Protein AF-A0A1F9PTS3-F1 (afdb_monomer)

Sequence (213 aa):
MKARLPENGQPAERLSNRLEIGLDFLGRNIVCRKDSAQEYGWLAVYVDLMPAKLILGCGAHGLEVPEPQAPQVRKLGIFRHYNLAGLLIAFWCHLTKHRPEWGQLFFKAINRFLKNRELDSVRSEIAGYMSDLGPRVKKLSSDQVHKLVSGWTFEDVFRFRILACQIASFKEPSPPLERAMSLLFSLTHFQERPLEEDAIARAKKLIVELVEL

Secondary structure (DSSP, 8-state):
-PPPPPPS-S------SB-SEE----GGGEEEE--TTSSSSSEEEE---S--EEB-TTSPBP-SSSPP-SHHHHHHHHHHHHBHHHHHHHHHHHHHHH-GGGHHHHHHHHHHHHHHTT-HHHHHHHHHHHTTTGGGGGG--HHHHHHHHHT--GGGHHHHHHHHHHHHTTS---HHHHHHHHHHHHHTS--SSPPPHHHHHHHHHHHHHHHH-

Structure (mmCIF, N/CA/C/O backbone):
data_AF-A0A1F9PTS3-F1
#
_entry.id   AF-A0A1F9PTS3-F1
#
loop_
_atom_site.group_PDB
_atom_site.id
_atom_site.type_symbol
_atom_site.label_atom_id
_atom_site.label_alt_id
_atom_site.label_comp_id
_atom_site.label_asym_id
_atom_site.label_entity_id
_atom_site.label_seq_id
_atom_site.pdbx_PDB_ins_code
_atom_site.Cartn_x
_atom_site.Cartn_y
_atom_site.Cartn_z
_atom_site.occupancy
_atom_site.B_iso_or_equiv
_atom_site.auth_seq_id
_atom_site.auth_comp_id
_atom_site.auth_asym_id
_atom_site.auth_atom_id
_atom_site.pdbx_PDB_model_num
ATOM 1 N N . MET A 1 1 ? 18.810 0.004 -42.940 1.00 35.75 1 MET A N 1
ATOM 2 C CA . MET A 1 1 ? 17.399 -0.418 -43.065 1.00 35.75 1 MET A CA 1
ATOM 3 C C . MET A 1 1 ? 16.592 0.432 -42.088 1.00 35.75 1 MET A C 1
ATOM 5 O O . MET A 1 1 ? 16.807 0.316 -40.892 1.00 35.75 1 MET A O 1
ATOM 9 N N . LYS A 1 2 ? 15.821 1.411 -42.585 1.00 25.88 2 LYS A N 1
ATOM 10 C CA . LYS A 1 2 ? 15.072 2.373 -41.753 1.00 25.88 2 LYS A CA 1
ATOM 11 C C . LYS A 1 2 ? 13.804 1.691 -41.228 1.00 25.88 2 LYS A C 1
ATOM 13 O O . LYS A 1 2 ? 13.018 1.206 -42.039 1.00 25.88 2 LYS A O 1
ATOM 18 N N . ALA A 1 3 ? 13.626 1.637 -39.909 1.00 27.12 3 ALA A N 1
ATOM 19 C CA . ALA A 1 3 ? 12.401 1.138 -39.294 1.00 27.12 3 ALA A CA 1
ATOM 20 C C . ALA A 1 3 ? 11.236 2.073 -39.660 1.00 27.12 3 ALA A C 1
ATOM 22 O O . ALA A 1 3 ? 11.309 3.280 -39.428 1.00 27.12 3 ALA A O 1
ATOM 23 N N . ARG A 1 4 ? 10.199 1.521 -40.299 1.00 28.22 4 ARG A N 1
ATOM 24 C CA . ARG A 1 4 ? 8.943 2.228 -40.568 1.00 28.22 4 ARG A CA 1
ATOM 25 C C . ARG A 1 4 ? 8.147 2.304 -39.265 1.00 28.22 4 ARG A C 1
ATOM 27 O O . ARG A 1 4 ? 8.008 1.292 -38.585 1.00 28.22 4 ARG A O 1
ATOM 34 N N . LEU A 1 5 ? 7.631 3.488 -38.942 1.00 30.05 5 LEU A N 1
ATOM 35 C CA . LEU A 1 5 ? 6.580 3.641 -37.937 1.00 30.05 5 LEU A CA 1
ATOM 36 C C . LEU A 1 5 ? 5.284 3.014 -38.483 1.00 30.05 5 LEU A C 1
ATOM 38 O O . LEU A 1 5 ? 5.022 3.167 -39.680 1.00 30.05 5 LEU A O 1
ATOM 42 N N . PRO A 1 6 ? 4.494 2.306 -37.659 1.00 33.88 6 PRO A N 1
ATOM 43 C CA . PRO A 1 6 ? 3.233 1.729 -38.104 1.00 33.88 6 PRO A CA 1
ATOM 44 C C . PRO A 1 6 ? 2.210 2.829 -38.413 1.00 33.88 6 PRO A C 1
ATOM 46 O O . PRO A 1 6 ? 1.976 3.738 -37.615 1.00 33.88 6 PRO A O 1
ATOM 49 N N . GLU A 1 7 ? 1.624 2.730 -39.606 1.00 38.50 7 GLU A N 1
ATOM 50 C CA . GLU A 1 7 ? 0.511 3.547 -40.078 1.00 38.50 7 GLU A CA 1
ATOM 51 C C . GLU A 1 7 ? -0.783 3.163 -39.339 1.00 38.50 7 GLU A C 1
ATOM 53 O O . GLU A 1 7 ? -1.073 1.988 -39.135 1.00 38.50 7 GLU A O 1
ATOM 58 N N . ASN A 1 8 ? -1.524 4.194 -38.927 1.00 43.09 8 ASN A N 1
ATOM 59 C CA . ASN A 1 8 ? -2.922 4.250 -38.490 1.00 43.09 8 ASN A CA 1
ATOM 60 C C . ASN A 1 8 ? -3.717 2.934 -38.326 1.00 43.09 8 ASN A C 1
ATOM 62 O O . ASN A 1 8 ? -4.015 2.244 -39.298 1.00 43.09 8 ASN A O 1
ATOM 66 N N . GLY A 1 9 ? -4.297 2.754 -37.129 1.00 42.34 9 GLY A N 1
ATOM 67 C CA . GLY A 1 9 ? -5.682 2.266 -37.041 1.00 42.34 9 GLY A CA 1
ATOM 68 C C . GLY A 1 9 ? -5.966 0.981 -36.265 1.00 42.34 9 GLY A C 1
ATOM 69 O O . GLY A 1 9 ? -7.037 0.413 -36.458 1.00 42.34 9 GLY A O 1
ATOM 70 N N . GLN A 1 10 ? -5.093 0.532 -35.364 1.00 30.34 10 GLN A N 1
ATOM 71 C CA . GLN A 1 10 ? -5.472 -0.464 -34.354 1.00 30.34 10 GLN A CA 1
ATOM 72 C C . GLN A 1 10 ? -5.306 0.143 -32.958 1.00 30.34 10 GLN A C 1
ATOM 74 O O . GLN A 1 10 ? -4.321 0.854 -32.741 1.00 30.34 10 GLN A O 1
ATOM 79 N N . PRO A 1 11 ? -6.254 -0.068 -32.019 1.00 37.62 11 PRO A N 1
ATOM 80 C CA . PRO A 1 11 ? -6.058 0.371 -30.648 1.00 37.62 11 PRO A CA 1
ATOM 81 C C . PRO A 1 11 ? -4.777 -0.291 -30.166 1.00 37.62 11 PRO A C 1
ATOM 83 O O . PRO A 1 11 ? -4.651 -1.514 -30.276 1.00 37.62 11 PRO A O 1
ATOM 86 N N . ALA A 1 12 ? -3.838 0.534 -29.700 1.00 41.34 12 ALA A N 1
ATOM 87 C CA . ALA A 1 12 ? -2.624 0.083 -29.049 1.00 41.34 12 ALA A CA 1
ATOM 88 C C . ALA A 1 12 ? -2.977 -1.104 -28.151 1.00 41.34 12 ALA A C 1
ATOM 90 O O . ALA A 1 12 ? -3.937 -1.030 -27.375 1.00 41.34 12 ALA A O 1
ATOM 91 N N . GLU A 1 13 ? -2.255 -2.207 -28.360 1.00 41.91 13 GLU A N 1
ATOM 92 C CA . GLU A 1 13 ? -2.302 -3.419 -27.552 1.00 41.91 13 GLU A CA 1
ATOM 93 C C . GLU A 1 13 ? -2.651 -3.066 -26.113 1.00 41.91 13 GLU A C 1
ATOM 95 O O . GLU A 1 13 ? -2.047 -2.138 -25.571 1.00 41.91 13 GLU A O 1
ATOM 100 N N . ARG A 1 14 ? -3.636 -3.771 -25.527 1.00 43.03 14 ARG A N 1
ATOM 101 C CA . ARG A 1 14 ? -4.008 -3.677 -24.106 1.00 43.03 14 ARG A CA 1
ATOM 102 C C . ARG A 1 14 ? -2.767 -3.298 -23.313 1.00 43.03 14 ARG A C 1
ATOM 104 O O . ARG A 1 14 ? -1.910 -4.165 -23.142 1.00 43.03 14 ARG A O 1
ATOM 111 N N . LEU A 1 15 ? -2.661 -2.029 -22.899 1.00 47.78 15 LEU A N 1
ATOM 112 C CA . LEU A 1 15 ? -1.518 -1.565 -22.126 1.00 47.78 15 LEU A CA 1
ATOM 113 C C . LEU A 1 15 ? -1.413 -2.538 -20.969 1.00 47.78 15 LEU A C 1
ATOM 115 O O . LEU A 1 15 ? -2.328 -2.641 -20.146 1.00 47.78 15 LEU A O 1
ATOM 119 N N . SER A 1 16 ? -0.366 -3.358 -21.002 1.00 61.56 16 SER A N 1
ATOM 120 C CA . SER A 1 16 ? -0.175 -4.346 -19.966 1.00 61.56 16 SER A CA 1
ATOM 121 C C . SER A 1 16 ? -0.123 -3.546 -18.668 1.00 61.56 16 SER A C 1
ATOM 123 O O . SER A 1 16 ? 0.522 -2.499 -18.617 1.00 61.56 16 SER A O 1
ATOM 125 N N . ASN A 1 17 ? -0.780 -4.011 -17.604 1.00 76.62 17 ASN A N 1
ATOM 126 C CA . ASN A 1 17 ? -0.677 -3.345 -16.301 1.00 76.62 17 ASN A CA 1
ATOM 127 C C . ASN A 1 17 ? 0.785 -3.318 -15.791 1.00 76.62 17 ASN A C 1
ATOM 129 O O . ASN A 1 17 ? 1.038 -2.790 -14.711 1.00 76.62 17 ASN A O 1
ATOM 133 N N . ARG A 1 18 ? 1.740 -3.900 -16.536 1.00 82.94 18 ARG A N 1
ATOM 134 C CA . ARG A 1 18 ? 3.168 -3.903 -16.262 1.00 82.94 18 ARG A CA 1
ATOM 135 C C . ARG A 1 18 ? 3.923 -2.833 -17.050 1.00 82.94 18 ARG A C 1
ATOM 137 O O . ARG A 1 18 ? 3.709 -2.652 -18.246 1.00 82.94 18 ARG A O 1
ATOM 144 N N . LEU A 1 19 ? 4.856 -2.194 -16.363 1.00 80.56 19 LEU A N 1
ATOM 145 C CA . LEU A 1 19 ? 5.862 -1.300 -16.904 1.00 80.56 19 LEU A CA 1
ATOM 146 C C . LEU A 1 19 ? 7.076 -2.095 -17.390 1.00 80.56 19 LEU A C 1
ATOM 148 O O . LEU A 1 19 ? 7.452 -3.103 -16.791 1.00 80.56 19 LEU A O 1
ATOM 152 N N . GLU A 1 20 ? 7.725 -1.588 -18.433 1.00 79.81 20 GLU A N 1
ATOM 153 C CA . GLU A 1 20 ? 8.995 -2.121 -18.946 1.00 79.81 20 GLU A CA 1
ATOM 154 C C . GLU A 1 20 ? 10.178 -1.800 -18.017 1.00 79.81 20 GLU A C 1
ATOM 156 O O . GLU A 1 20 ? 11.168 -2.528 -17.973 1.00 79.81 20 GLU A O 1
ATOM 161 N N . ILE A 1 21 ? 10.053 -0.719 -17.243 1.00 82.25 21 ILE A N 1
ATOM 162 C CA . ILE A 1 21 ? 11.011 -0.280 -16.229 1.00 82.25 21 ILE A CA 1
ATOM 163 C C . ILE A 1 21 ? 10.254 -0.136 -14.913 1.00 82.25 21 ILE A C 1
ATOM 165 O O . ILE A 1 21 ? 9.209 0.515 -14.849 1.00 82.25 21 ILE A O 1
ATOM 169 N N . GLY A 1 22 ? 10.777 -0.753 -13.861 1.00 83.50 22 GLY A N 1
ATOM 170 C CA . GLY A 1 22 ? 10.214 -0.653 -12.530 1.00 83.50 22 GLY A CA 1
ATOM 171 C C . GLY A 1 22 ? 10.528 0.695 -11.880 1.00 83.50 22 GLY A C 1
ATOM 172 O O . GLY A 1 22 ? 11.603 1.257 -12.073 1.00 83.50 22 GLY A O 1
ATOM 173 N N . LEU A 1 23 ? 9.598 1.194 -11.069 1.00 83.62 23 LEU A N 1
ATOM 174 C CA . LEU A 1 23 ? 9.720 2.475 -10.368 1.00 83.62 23 LEU A CA 1
ATOM 175 C C . LEU A 1 23 ? 9.675 2.267 -8.849 1.00 83.62 23 LEU A C 1
ATOM 177 O O . LEU A 1 23 ? 8.848 1.508 -8.344 1.00 83.62 23 LEU A O 1
ATOM 181 N N . ASP A 1 24 ? 10.530 2.941 -8.075 1.00 81.19 24 ASP A N 1
ATOM 182 C CA . ASP A 1 24 ? 10.344 3.083 -6.621 1.00 81.19 24 ASP A CA 1
ATOM 183 C C . ASP A 1 24 ? 9.557 4.353 -6.280 1.00 81.19 24 ASP A C 1
ATOM 185 O O . ASP A 1 24 ? 10.143 5.403 -5.994 1.00 81.19 24 ASP A O 1
ATOM 189 N N . PHE A 1 25 ? 8.228 4.319 -6.368 1.00 76.88 25 PHE A N 1
ATOM 190 C CA . PHE A 1 25 ? 7.426 5.534 -6.206 1.00 76.88 25 PHE A CA 1
ATOM 191 C C . PHE A 1 25 ? 7.199 5.901 -4.729 1.00 76.88 25 PHE A C 1
ATOM 193 O O . PHE A 1 25 ? 6.133 5.691 -4.147 1.00 76.88 25 PHE A O 1
ATOM 200 N N . LEU A 1 26 ? 8.254 6.440 -4.114 1.00 74.88 26 LEU A N 1
ATOM 201 C CA . LEU A 1 26 ? 8.317 6.867 -2.718 1.00 74.88 26 LEU A CA 1
ATOM 202 C C . LEU A 1 26 ? 8.540 8.373 -2.616 1.00 74.88 26 LEU A C 1
ATOM 204 O O . LEU A 1 26 ? 9.237 8.956 -3.438 1.00 74.88 26 LEU A O 1
ATOM 208 N N . GLY A 1 27 ? 8.031 8.997 -1.549 1.00 69.31 27 GLY A N 1
ATOM 209 C CA . GLY A 1 27 ? 8.167 10.446 -1.346 1.00 69.31 27 GLY A CA 1
ATOM 210 C C . GLY A 1 27 ? 9.618 10.949 -1.346 1.00 69.31 27 GLY A C 1
ATOM 211 O O . GLY A 1 27 ? 9.877 12.041 -1.835 1.00 69.31 27 GLY A O 1
ATOM 212 N N . ARG A 1 28 ? 10.577 10.129 -0.886 1.00 75.62 28 ARG A N 1
ATOM 213 C CA . ARG A 1 28 ? 12.021 10.450 -0.921 1.00 75.62 28 ARG A CA 1
ATOM 214 C C . ARG A 1 28 ? 12.593 10.620 -2.336 1.00 75.62 28 ARG A C 1
ATOM 216 O O . ARG A 1 28 ? 13.630 11.247 -2.487 1.00 75.62 28 ARG A O 1
ATOM 223 N N . ASN A 1 29 ? 11.918 10.064 -3.339 1.00 77.38 29 ASN A N 1
ATOM 224 C CA . ASN A 1 29 ? 12.305 10.111 -4.746 1.00 77.38 29 ASN A CA 1
ATOM 225 C C . ASN A 1 29 ? 11.584 11.248 -5.494 1.00 77.38 29 ASN A C 1
ATOM 227 O O . ASN A 1 29 ? 11.556 11.258 -6.718 1.00 77.38 29 ASN A O 1
ATOM 231 N N . ILE A 1 30 ? 10.948 12.192 -4.788 1.00 81.38 30 ILE A N 1
ATOM 232 C CA . ILE A 1 30 ? 10.250 13.333 -5.390 1.00 81.38 30 ILE A CA 1
ATOM 233 C C . ILE A 1 30 ? 10.926 14.628 -4.936 1.00 81.38 30 ILE A C 1
ATOM 235 O O . ILE A 1 30 ? 10.952 14.950 -3.751 1.00 81.38 30 ILE A O 1
ATOM 239 N N . VAL A 1 31 ? 11.436 15.396 -5.896 1.00 82.38 31 VAL A N 1
ATOM 240 C CA . VAL A 1 31 ? 12.025 16.720 -5.687 1.00 82.38 31 VAL A CA 1
ATOM 241 C C . VAL A 1 31 ? 11.041 17.777 -6.165 1.00 82.38 31 VAL A C 1
ATOM 243 O O . VAL A 1 31 ? 10.704 17.844 -7.346 1.00 82.38 31 VAL A O 1
ATOM 246 N N . CYS A 1 32 ? 10.588 18.633 -5.254 1.00 84.81 32 CYS A N 1
ATOM 247 C CA . CYS A 1 32 ? 9.731 19.760 -5.601 1.00 84.81 32 CYS A CA 1
ATOM 248 C C . CYS A 1 32 ? 10.586 20.983 -5.943 1.00 84.81 32 CYS A C 1
ATOM 250 O O . CYS A 1 32 ? 11.403 21.418 -5.132 1.00 84.81 32 CYS A O 1
ATOM 252 N N . ARG A 1 33 ? 10.371 21.572 -7.120 1.00 85.75 33 ARG A N 1
ATOM 253 C CA . ARG A 1 33 ? 10.978 22.848 -7.518 1.00 85.75 33 ARG A CA 1
ATOM 254 C C . ARG A 1 33 ? 9.903 23.836 -7.939 1.00 85.75 33 ARG A C 1
ATOM 256 O O . ARG A 1 33 ? 8.885 23.445 -8.505 1.00 85.75 33 ARG A O 1
ATOM 263 N N . LYS A 1 34 ? 10.123 25.120 -7.666 1.00 82.81 34 LYS A N 1
ATOM 264 C CA . LYS A 1 34 ? 9.238 26.178 -8.153 1.00 82.81 34 LYS A CA 1
ATOM 265 C C . LYS A 1 34 ? 9.388 26.263 -9.669 1.00 82.81 34 LYS A C 1
ATOM 267 O O . LYS A 1 34 ? 10.512 26.369 -10.157 1.00 82.81 34 LYS A O 1
ATOM 272 N N . ASP A 1 35 ? 8.282 26.179 -10.397 1.00 79.62 35 ASP A N 1
ATOM 273 C CA . ASP A 1 35 ? 8.322 26.339 -11.845 1.00 79.62 35 ASP A CA 1
ATOM 274 C C . ASP A 1 35 ? 8.461 27.828 -12.180 1.00 79.62 35 ASP A C 1
ATOM 276 O O . ASP A 1 35 ? 7.554 28.629 -11.943 1.00 79.62 35 ASP A O 1
ATOM 280 N N . SER A 1 36 ? 9.628 28.218 -12.687 1.00 68.50 36 SER A N 1
ATOM 281 C CA . SER A 1 36 ? 9.889 29.590 -13.121 1.00 68.50 36 SER A CA 1
ATOM 282 C C . SER A 1 36 ? 9.184 29.942 -14.437 1.00 68.50 36 SER A C 1
ATOM 284 O O . SER A 1 36 ? 9.155 31.120 -14.783 1.00 68.50 36 SER A O 1
ATOM 286 N N . ALA A 1 37 ? 8.593 28.963 -15.141 1.00 68.06 37 ALA A N 1
ATOM 287 C CA . ALA A 1 37 ? 7.870 29.148 -16.403 1.00 68.06 37 ALA A CA 1
ATOM 288 C C . ALA A 1 37 ? 6.342 29.372 -16.253 1.00 68.06 37 ALA A C 1
ATOM 290 O O . ALA A 1 37 ? 5.644 29.490 -17.253 1.00 68.06 37 ALA A O 1
ATOM 291 N N . GLN A 1 38 ? 5.839 29.536 -15.022 1.00 54.09 38 GLN A N 1
ATOM 292 C CA . GLN A 1 38 ? 4.521 30.110 -14.672 1.00 54.09 38 GLN A CA 1
ATOM 293 C C . GLN A 1 38 ? 3.213 29.333 -14.962 1.00 54.09 38 GLN A C 1
ATOM 295 O O . GLN A 1 38 ? 2.157 29.894 -14.680 1.00 54.09 38 GLN A O 1
ATOM 300 N N . GLU A 1 39 ? 3.188 28.063 -15.380 1.00 60.69 39 GLU A N 1
ATOM 301 C CA . GLU A 1 39 ? 1.886 27.354 -15.494 1.00 60.69 39 GLU A CA 1
ATOM 302 C C . GLU A 1 39 ? 1.441 26.629 -14.213 1.00 60.69 39 GLU A C 1
ATOM 304 O O . GLU A 1 39 ? 0.258 26.634 -13.870 1.00 60.69 39 GLU A O 1
ATOM 309 N N . TYR A 1 40 ? 2.370 26.037 -13.460 1.00 57.22 40 TYR A N 1
ATOM 310 C CA . T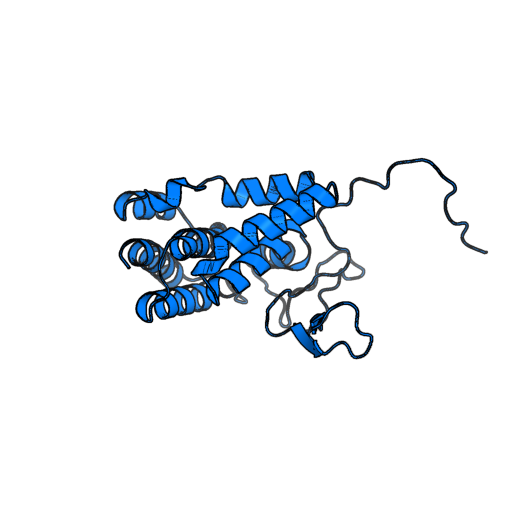YR A 1 40 ? 2.047 25.238 -12.276 1.00 57.22 40 TYR A CA 1
ATOM 311 C C . TYR A 1 40 ? 2.967 25.665 -11.134 1.00 57.22 40 TYR A C 1
ATOM 313 O O . TYR A 1 40 ? 4.152 25.362 -11.151 1.00 57.22 40 TYR A O 1
ATOM 321 N N . GLY A 1 41 ? 2.448 26.393 -10.136 1.00 71.81 41 GLY A N 1
ATOM 322 C CA . GLY A 1 41 ? 3.260 27.068 -9.105 1.00 71.81 41 GLY A CA 1
ATOM 323 C C . GLY A 1 41 ? 4.366 26.222 -8.442 1.00 71.81 41 GLY A C 1
ATOM 324 O O . GLY A 1 41 ? 5.377 26.782 -8.017 1.00 71.81 41 GLY A O 1
ATOM 325 N N . TRP A 1 42 ? 4.218 24.893 -8.401 1.00 80.19 42 TRP A N 1
ATOM 326 C CA . TRP A 1 42 ? 5.256 23.938 -8.008 1.00 80.19 42 TRP A CA 1
ATOM 327 C C . TRP A 1 42 ? 5.272 22.716 -8.935 1.00 80.19 42 TRP A C 1
ATOM 329 O O . TRP A 1 42 ? 4.227 22.125 -9.201 1.00 80.19 42 TRP A O 1
ATOM 339 N N . LEU A 1 43 ? 6.468 22.298 -9.357 1.00 81.81 43 LEU A N 1
ATOM 340 C CA . LEU A 1 43 ? 6.716 21.073 -10.114 1.00 81.81 43 LEU A CA 1
ATOM 341 C C . LEU A 1 43 ? 7.300 19.995 -9.196 1.00 81.81 43 LEU A C 1
ATOM 343 O O . LEU A 1 43 ? 8.348 20.204 -8.584 1.00 81.81 43 LEU A O 1
ATOM 347 N N . ALA A 1 44 ? 6.663 18.827 -9.155 1.00 81.56 44 ALA A N 1
ATOM 348 C CA . ALA A 1 44 ? 7.194 17.630 -8.509 1.00 81.56 44 ALA A CA 1
ATOM 349 C C . ALA A 1 44 ? 7.926 16.762 -9.546 1.00 81.56 44 ALA A C 1
ATOM 351 O O . ALA A 1 44 ? 7.304 16.219 -10.457 1.00 81.56 44 ALA A O 1
ATOM 352 N N . VAL A 1 45 ? 9.247 16.643 -9.419 1.00 82.62 45 VAL A N 1
ATOM 353 C CA . VAL A 1 45 ? 10.103 15.839 -10.301 1.00 82.62 45 VAL A CA 1
ATOM 354 C C . VAL A 1 45 ? 10.432 14.525 -9.610 1.00 82.62 45 VAL A C 1
ATOM 356 O O . VAL A 1 45 ? 10.988 14.527 -8.515 1.00 82.62 45 VAL A O 1
ATOM 359 N N . TYR A 1 46 ? 10.109 13.405 -10.248 1.00 81.75 46 TYR A N 1
ATOM 360 C CA . TYR A 1 46 ? 10.504 12.089 -9.762 1.00 81.75 46 TYR A CA 1
ATOM 361 C C . TYR A 1 46 ? 11.943 11.764 -10.186 1.00 81.75 46 TYR A C 1
ATOM 363 O O . TYR A 1 46 ? 12.276 11.849 -11.368 1.00 81.75 46 TYR A O 1
ATOM 371 N N . VAL A 1 47 ? 12.779 11.388 -9.222 1.00 77.81 47 VAL A N 1
ATOM 372 C CA . VAL A 1 47 ? 14.163 10.940 -9.400 1.00 77.81 47 VAL A CA 1
ATOM 373 C C . VAL A 1 47 ? 14.328 9.662 -8.583 1.00 77.81 47 VAL A C 1
ATOM 375 O O . VAL A 1 47 ? 14.320 9.718 -7.355 1.00 77.81 47 VAL A O 1
ATOM 378 N N . ASP A 1 48 ? 14.447 8.507 -9.240 1.00 71.19 48 ASP A N 1
ATOM 379 C CA . ASP A 1 48 ? 14.686 7.243 -8.534 1.00 71.19 48 ASP A CA 1
ATOM 380 C C . ASP A 1 48 ? 16.145 7.196 -8.051 1.00 71.19 48 ASP A C 1
ATOM 382 O O . ASP A 1 48 ? 17.074 7.205 -8.859 1.00 71.19 48 ASP A O 1
ATOM 386 N N . LEU A 1 49 ? 16.352 7.222 -6.731 1.00 59.91 49 LEU A N 1
ATOM 387 C CA . LEU A 1 49 ? 17.680 7.311 -6.106 1.00 59.91 49 LEU A CA 1
ATOM 388 C C . LEU A 1 49 ? 18.314 5.941 -5.801 1.00 59.91 49 LEU A C 1
ATOM 390 O O . LEU A 1 49 ? 19.364 5.882 -5.166 1.00 59.91 49 LEU A O 1
ATOM 394 N N . MET A 1 50 ? 17.691 4.840 -6.224 1.00 64.31 50 MET A N 1
ATOM 395 C CA . MET A 1 50 ? 18.138 3.461 -5.977 1.00 64.31 50 MET A CA 1
ATOM 396 C C . MET A 1 50 ? 18.304 2.722 -7.315 1.00 64.31 50 MET A C 1
ATOM 398 O O . MET A 1 50 ? 17.759 3.198 -8.312 1.00 64.31 50 MET A O 1
ATOM 402 N N . PRO A 1 51 ? 19.089 1.621 -7.406 1.00 63.34 51 PRO A N 1
ATOM 403 C CA . PRO A 1 51 ? 19.442 1.044 -8.702 1.00 63.34 51 PRO A CA 1
ATOM 404 C C . PRO A 1 51 ? 18.194 0.783 -9.545 1.00 63.34 51 PRO A C 1
ATOM 406 O O . PRO A 1 51 ? 17.181 0.296 -9.037 1.00 63.34 51 PRO A O 1
ATOM 409 N N . ALA A 1 52 ? 18.280 1.147 -10.827 1.00 64.81 52 ALA A N 1
ATOM 410 C CA . ALA A 1 52 ? 17.154 1.067 -11.741 1.00 64.81 52 ALA A CA 1
ATOM 411 C C . ALA A 1 52 ? 16.571 -0.350 -11.729 1.00 64.81 52 ALA A C 1
ATOM 413 O O . ALA A 1 52 ? 17.288 -1.342 -11.890 1.00 64.81 52 ALA A O 1
ATOM 414 N N . LYS A 1 53 ? 15.255 -0.443 -11.549 1.00 78.94 53 LYS A N 1
ATOM 415 C CA . LYS A 1 53 ? 14.550 -1.720 -11.600 1.00 78.94 53 LYS A CA 1
ATOM 416 C C . LYS A 1 53 ? 14.327 -2.066 -13.059 1.00 78.94 53 LYS A C 1
ATOM 418 O O . LYS A 1 53 ? 13.399 -1.580 -13.696 1.00 78.94 53 LYS A O 1
ATOM 423 N N . LEU A 1 54 ? 15.246 -2.848 -13.605 1.00 81.06 54 LEU A N 1
ATOM 424 C CA . LEU A 1 54 ? 15.261 -3.208 -15.015 1.00 81.06 54 LEU A CA 1
ATOM 425 C C . LEU A 1 54 ? 14.777 -4.640 -15.220 1.00 81.06 54 LEU A C 1
ATOM 427 O O . LEU A 1 54 ? 15.073 -5.539 -14.428 1.00 81.06 54 LEU A O 1
ATOM 431 N N . ILE A 1 55 ? 14.102 -4.863 -16.344 1.00 77.00 55 ILE A N 1
ATOM 432 C CA . ILE A 1 55 ? 13.956 -6.206 -16.895 1.00 77.00 55 ILE A CA 1
ATOM 433 C C . ILE A 1 55 ? 15.300 -6.570 -17.541 1.00 77.00 55 ILE A C 1
ATOM 435 O O . ILE A 1 55 ? 15.756 -5.922 -18.482 1.00 77.00 55 ILE A O 1
ATOM 439 N N . LEU A 1 56 ? 15.967 -7.581 -16.991 1.00 78.31 56 LEU A N 1
ATOM 440 C CA . LEU A 1 56 ? 17.243 -8.098 -17.476 1.00 78.31 56 LEU A CA 1
ATOM 441 C C . LEU A 1 56 ? 17.056 -8.782 -18.837 1.00 78.31 56 LEU A C 1
ATOM 443 O O . LEU A 1 56 ? 15.967 -9.254 -19.157 1.00 78.31 56 LEU A O 1
ATOM 447 N N . GLY A 1 57 ? 18.133 -8.929 -19.614 1.00 70.81 57 GLY A N 1
ATOM 448 C CA . GLY A 1 57 ? 18.081 -9.553 -20.948 1.00 70.81 57 GLY A CA 1
ATOM 449 C C . GLY A 1 57 ? 17.542 -10.995 -20.976 1.00 70.81 57 GLY A C 1
ATOM 450 O O . GLY A 1 57 ? 17.115 -11.468 -22.021 1.00 70.81 57 GLY A O 1
ATOM 451 N N . CYS A 1 58 ? 17.512 -11.684 -19.830 1.00 76.50 58 CYS A N 1
ATOM 452 C CA . CYS A 1 58 ? 16.898 -13.005 -19.661 1.00 76.50 58 CYS A CA 1
ATOM 453 C C . CYS A 1 58 ? 15.401 -12.968 -19.281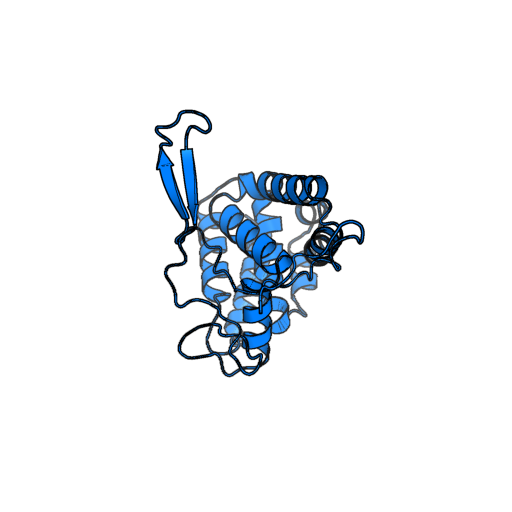 1.00 76.50 58 CYS A C 1
ATOM 455 O O . CYS A 1 58 ? 14.822 -14.010 -18.984 1.00 76.50 58 CYS A O 1
ATOM 457 N N . GLY A 1 59 ? 14.776 -11.787 -19.226 1.00 75.06 59 GLY A N 1
ATOM 458 C CA . GLY A 1 59 ? 13.386 -11.585 -18.797 1.00 75.06 59 GLY A CA 1
ATOM 459 C C . GLY A 1 59 ? 13.178 -11.535 -17.276 1.00 75.06 59 GLY A C 1
ATOM 460 O O . GLY A 1 59 ? 12.055 -11.337 -16.804 1.00 75.06 59 GLY A O 1
ATOM 461 N N . ALA A 1 60 ? 14.238 -11.698 -16.477 1.00 80.25 60 ALA A N 1
ATOM 462 C CA . ALA A 1 60 ? 14.165 -11.557 -15.025 1.00 80.25 60 ALA A CA 1
ATOM 463 C C . ALA A 1 60 ? 13.995 -10.085 -14.615 1.00 80.25 60 ALA A C 1
ATOM 465 O O . ALA A 1 60 ? 14.548 -9.193 -15.243 1.00 80.25 60 ALA A O 1
ATOM 466 N N . HIS A 1 61 ? 13.245 -9.831 -13.543 1.00 82.25 61 HIS A N 1
ATOM 467 C CA . HIS A 1 61 ? 13.046 -8.480 -13.012 1.00 82.25 61 HIS A CA 1
ATOM 468 C C . HIS A 1 61 ? 14.082 -8.209 -11.917 1.00 82.25 61 HIS A C 1
ATOM 470 O O . HIS A 1 61 ? 14.165 -8.993 -10.966 1.00 82.25 61 HIS A O 1
ATOM 476 N N . GLY A 1 62 ? 14.834 -7.115 -12.045 1.00 81.69 62 GLY A N 1
ATOM 477 C CA . GLY A 1 62 ? 15.688 -6.593 -10.979 1.00 81.69 62 GLY A CA 1
ATOM 478 C C . GLY A 1 62 ? 14.862 -5.867 -9.917 1.00 81.69 62 GLY A C 1
ATOM 479 O O . GLY A 1 62 ? 13.896 -5.170 -10.247 1.00 81.69 62 GLY A O 1
ATOM 480 N N . LEU A 1 63 ? 15.200 -6.043 -8.644 1.00 79.56 63 LEU A N 1
ATOM 481 C CA . LEU A 1 63 ? 14.452 -5.485 -7.517 1.00 79.56 63 LEU A CA 1
ATOM 482 C C . LEU A 1 63 ? 15.326 -4.602 -6.631 1.00 79.56 63 LEU A C 1
ATOM 484 O O . LEU A 1 63 ? 15.129 -3.391 -6.615 1.00 79.56 63 LEU A O 1
ATOM 488 N N . GLU A 1 64 ? 16.258 -5.195 -5.894 1.00 75.31 64 GLU A N 1
ATOM 489 C CA . GLU A 1 64 ? 17.175 -4.514 -4.975 1.00 75.31 64 GLU A CA 1
ATOM 490 C C . GLU A 1 64 ? 18.515 -5.270 -4.973 1.00 75.31 64 GLU A C 1
ATOM 492 O O . GLU A 1 64 ? 18.602 -6.384 -5.492 1.00 75.31 64 GLU A O 1
ATOM 497 N N . VAL A 1 65 ? 19.570 -4.663 -4.422 1.00 71.94 65 VAL A N 1
ATOM 498 C CA . VAL A 1 65 ? 20.883 -5.306 -4.267 1.00 71.94 65 VAL A CA 1
ATOM 499 C C . VAL A 1 65 ? 21.197 -5.412 -2.767 1.00 71.94 65 VAL A C 1
ATOM 501 O O . VAL A 1 65 ? 21.315 -4.364 -2.131 1.00 71.94 65 VAL A O 1
ATOM 504 N N . PRO A 1 66 ? 21.360 -6.628 -2.204 1.00 75.25 66 PRO A N 1
ATOM 505 C CA . PRO A 1 66 ? 21.280 -7.927 -2.877 1.00 75.25 66 PRO A CA 1
ATOM 506 C C . PRO A 1 66 ? 19.848 -8.299 -3.293 1.00 75.25 66 PRO A C 1
ATOM 508 O O . PRO A 1 66 ? 18.863 -7.890 -2.682 1.00 75.25 66 PRO A O 1
ATOM 511 N N . GLU A 1 67 ? 19.741 -9.110 -4.347 1.00 78.56 67 GLU A N 1
ATOM 512 C CA . GLU A 1 67 ? 18.447 -9.573 -4.848 1.00 78.56 67 GLU A CA 1
ATOM 513 C C . GLU A 1 67 ? 17.740 -10.449 -3.802 1.00 78.56 67 GLU A C 1
ATOM 515 O O . GLU A 1 67 ? 18.353 -11.389 -3.276 1.00 78.56 67 GLU A O 1
ATOM 520 N N . PRO A 1 68 ? 16.440 -10.223 -3.534 1.00 81.00 68 PRO A N 1
ATOM 521 C CA . PRO A 1 68 ? 15.692 -11.074 -2.627 1.00 81.00 68 PRO A CA 1
ATOM 522 C C . PRO A 1 68 ? 15.619 -12.496 -3.185 1.00 81.00 68 PRO A C 1
ATOM 524 O O . PRO A 1 68 ? 15.267 -12.717 -4.350 1.00 81.00 68 PRO A O 1
ATOM 527 N N . GLN A 1 69 ? 15.942 -13.464 -2.329 1.00 79.56 69 GLN A N 1
ATOM 528 C CA . GLN A 1 69 ? 15.999 -14.884 -2.691 1.00 79.56 69 GLN A CA 1
ATOM 529 C C . GLN A 1 69 ? 14.646 -15.579 -2.506 1.00 79.56 69 GLN A C 1
ATOM 531 O O . GLN A 1 69 ? 14.323 -16.525 -3.221 1.00 79.56 69 GLN A O 1
ATOM 536 N N . ALA A 1 70 ? 13.821 -15.094 -1.575 1.00 81.19 70 ALA A N 1
ATOM 537 C CA . ALA A 1 70 ? 12.516 -15.680 -1.301 1.00 81.19 70 ALA A CA 1
ATOM 538 C C . ALA A 1 70 ? 11.524 -15.394 -2.452 1.00 81.19 70 ALA A C 1
ATOM 540 O O . ALA A 1 70 ? 11.261 -14.224 -2.755 1.00 81.19 70 ALA A O 1
ATOM 541 N N . PRO A 1 71 ? 10.911 -16.420 -3.081 1.00 82.94 71 PRO A N 1
ATOM 542 C CA . PRO A 1 71 ? 9.997 -16.235 -4.212 1.00 82.94 71 PRO A CA 1
ATOM 543 C C . PRO A 1 71 ? 8.827 -15.289 -3.922 1.00 82.94 71 PRO A C 1
ATOM 545 O O . PRO A 1 71 ? 8.406 -14.526 -4.792 1.00 82.94 71 PRO A O 1
ATOM 548 N N . GLN A 1 72 ? 8.306 -15.318 -2.697 1.00 77.38 72 GLN A N 1
ATOM 549 C CA . GLN A 1 72 ? 7.196 -14.479 -2.254 1.00 77.38 72 GLN A CA 1
ATOM 550 C C . GLN A 1 72 ? 7.610 -13.004 -2.184 1.00 77.38 72 GLN A C 1
ATOM 552 O O . GLN A 1 72 ? 6.918 -12.147 -2.729 1.00 77.38 72 GLN A O 1
ATOM 557 N N . VAL A 1 73 ? 8.783 -12.717 -1.607 1.00 81.69 73 VAL A N 1
ATOM 558 C CA . VAL A 1 73 ? 9.379 -11.371 -1.584 1.00 81.69 73 VAL A CA 1
ATOM 559 C C . VAL A 1 73 ? 9.599 -10.875 -3.017 1.00 81.69 73 VAL A C 1
ATOM 561 O O . VAL A 1 73 ? 9.242 -9.747 -3.347 1.00 81.69 73 VAL A O 1
ATOM 564 N N . ARG A 1 74 ? 10.096 -11.733 -3.918 1.00 85.19 74 ARG A N 1
ATOM 565 C CA . ARG A 1 74 ? 10.282 -11.374 -5.334 1.00 85.19 74 ARG A CA 1
ATOM 566 C C . ARG A 1 74 ? 8.968 -11.001 -6.017 1.00 85.19 74 ARG A C 1
ATOM 568 O O . ARG A 1 74 ? 8.887 -9.946 -6.641 1.00 85.19 74 ARG A O 1
ATOM 575 N N . LYS A 1 75 ? 7.925 -11.829 -5.884 1.00 85.19 75 LYS A N 1
ATOM 576 C CA . LYS A 1 75 ? 6.588 -11.539 -6.444 1.00 85.19 75 LYS A CA 1
ATOM 577 C C . LYS A 1 75 ? 6.063 -10.192 -5.952 1.00 85.19 75 LYS A C 1
ATOM 579 O O . LYS A 1 75 ? 5.539 -9.404 -6.738 1.00 85.19 75 LYS A O 1
ATOM 584 N N . LEU A 1 76 ? 6.257 -9.925 -4.667 1.00 81.62 76 LEU A N 1
ATOM 585 C CA . LEU A 1 76 ? 5.838 -8.693 -4.026 1.00 81.62 76 LEU A CA 1
ATOM 586 C C . LEU A 1 76 ? 6.584 -7.465 -4.562 1.00 81.62 76 LEU A C 1
ATOM 588 O O . LEU A 1 76 ? 5.969 -6.446 -4.871 1.00 81.62 76 LEU A O 1
ATOM 592 N N . GLY A 1 77 ? 7.904 -7.576 -4.717 1.00 85.00 77 GLY A N 1
ATOM 593 C CA . GLY A 1 77 ? 8.731 -6.525 -5.299 1.00 85.00 77 GLY A CA 1
ATOM 594 C C . GLY A 1 77 ? 8.339 -6.240 -6.748 1.00 85.00 77 GLY A C 1
ATOM 595 O O . GLY A 1 77 ? 8.189 -5.080 -7.128 1.00 85.00 77 GLY A O 1
ATOM 596 N N . ILE A 1 78 ? 8.085 -7.288 -7.540 1.00 87.19 78 ILE A N 1
ATOM 597 C CA . ILE A 1 78 ? 7.636 -7.145 -8.931 1.00 87.19 78 ILE A CA 1
ATOM 598 C C . ILE A 1 78 ? 6.308 -6.390 -8.985 1.00 87.19 78 ILE A C 1
ATOM 600 O O . ILE A 1 78 ? 6.175 -5.441 -9.754 1.00 87.19 78 ILE A O 1
ATOM 604 N N . PHE A 1 79 ? 5.345 -6.757 -8.140 1.00 86.44 79 PHE A N 1
ATOM 605 C CA . PHE A 1 79 ? 4.073 -6.046 -8.058 1.00 86.44 79 PHE A CA 1
ATOM 606 C C . PHE A 1 79 ? 4.261 -4.570 -7.678 1.00 86.44 79 PHE A C 1
ATOM 608 O O . PHE A 1 79 ? 3.728 -3.694 -8.352 1.00 86.44 79 PHE A O 1
ATOM 615 N N . ARG A 1 80 ? 5.067 -4.271 -6.652 1.00 84.62 80 ARG A N 1
ATOM 616 C CA . ARG A 1 80 ? 5.295 -2.894 -6.179 1.00 84.62 80 ARG A CA 1
ATOM 617 C C . ARG A 1 80 ? 5.921 -1.989 -7.235 1.00 84.62 80 ARG A C 1
ATOM 619 O O . ARG A 1 80 ? 5.657 -0.795 -7.218 1.00 84.62 80 ARG A O 1
ATOM 626 N N . HIS A 1 81 ? 6.789 -2.539 -8.077 1.00 86.81 81 HIS A N 1
ATOM 627 C CA . HIS A 1 81 ? 7.655 -1.734 -8.932 1.00 86.81 81 HIS A CA 1
ATOM 628 C C . HIS A 1 81 ? 7.274 -1.751 -10.394 1.00 86.81 81 HIS A C 1
ATOM 630 O O . HIS A 1 81 ? 7.443 -0.740 -11.063 1.00 86.81 81 HIS A O 1
ATOM 636 N N . TYR A 1 82 ? 6.772 -2.877 -10.882 1.00 88.12 82 TYR A N 1
ATOM 637 C CA . TYR A 1 82 ? 6.490 -3.054 -12.295 1.00 88.12 82 TYR A CA 1
ATOM 638 C C . TYR A 1 82 ? 4.999 -3.051 -12.576 1.00 88.12 82 TYR A C 1
ATOM 640 O O . TYR A 1 82 ? 4.639 -2.795 -13.708 1.00 88.12 82 TYR A O 1
ATOM 648 N N . ASN A 1 83 ? 4.114 -3.303 -11.608 1.00 89.44 83 ASN A N 1
ATOM 649 C CA . ASN A 1 83 ? 2.672 -3.221 -11.842 1.00 89.44 83 ASN A CA 1
ATOM 650 C C . ASN A 1 83 ? 2.151 -1.812 -11.506 1.00 89.44 83 ASN A C 1
ATOM 652 O O . ASN A 1 83 ? 2.354 -1.317 -10.399 1.00 89.44 83 ASN A O 1
ATOM 656 N N . LEU A 1 84 ? 1.445 -1.173 -12.443 1.00 89.81 84 LEU A N 1
ATOM 657 C CA . LEU A 1 84 ? 0.899 0.174 -12.276 1.00 89.81 84 LEU A CA 1
ATOM 658 C C . LEU A 1 84 ? -0.136 0.263 -11.140 1.00 89.81 84 LEU A C 1
ATOM 660 O O . LEU A 1 84 ? -0.145 1.247 -10.402 1.00 89.81 84 LEU A O 1
ATOM 664 N N . ALA A 1 85 ? -0.972 -0.761 -10.945 1.00 90.06 85 ALA A N 1
ATOM 665 C CA . ALA A 1 85 ? -1.873 -0.837 -9.796 1.00 90.06 85 ALA A CA 1
ATOM 666 C C . ALA A 1 85 ? -1.080 -0.923 -8.485 1.00 90.06 85 ALA A C 1
ATOM 668 O O . ALA A 1 85 ? -1.356 -0.171 -7.549 1.00 90.06 85 ALA A O 1
ATOM 669 N N . GLY A 1 86 ? -0.053 -1.777 -8.440 1.00 89.50 86 GLY A N 1
ATOM 670 C CA . GLY A 1 86 ? 0.833 -1.913 -7.281 1.00 89.50 86 GLY A CA 1
ATOM 671 C C . GLY A 1 86 ? 1.572 -0.621 -6.937 1.00 89.50 86 GLY A C 1
ATOM 672 O O . GLY A 1 86 ? 1.614 -0.230 -5.769 1.00 89.50 86 GLY A O 1
ATOM 673 N N . LEU A 1 87 ? 2.065 0.091 -7.950 1.00 89.25 87 LEU A N 1
ATOM 674 C CA . LEU A 1 87 ? 2.695 1.405 -7.816 1.00 89.25 87 LEU A CA 1
ATOM 675 C C . LEU A 1 87 ? 1.740 2.452 -7.247 1.00 89.25 87 LEU A C 1
ATOM 677 O O . LEU A 1 87 ? 2.088 3.152 -6.297 1.00 89.25 87 LEU A O 1
ATOM 681 N N . LEU A 1 88 ? 0.529 2.556 -7.795 1.00 90.44 88 LEU A N 1
ATOM 682 C CA . LEU A 1 88 ? -0.461 3.537 -7.345 1.00 90.44 88 LEU A CA 1
ATOM 683 C C . LEU A 1 88 ? -0.971 3.236 -5.931 1.00 90.44 88 LEU A C 1
ATOM 685 O O . LEU A 1 88 ? -1.175 4.163 -5.147 1.00 90.44 88 LEU A O 1
ATOM 689 N N . ILE A 1 89 ? -1.128 1.957 -5.576 1.00 90.62 89 ILE A N 1
ATOM 690 C CA . ILE A 1 89 ? -1.452 1.532 -4.207 1.00 90.62 89 ILE A CA 1
ATOM 691 C C . ILE A 1 89 ? -0.313 1.902 -3.257 1.00 90.62 89 ILE A C 1
ATOM 693 O O . ILE A 1 89 ? -0.562 2.496 -2.209 1.00 90.62 89 ILE A O 1
ATOM 697 N N . ALA A 1 90 ? 0.936 1.587 -3.615 1.00 89.31 90 ALA A N 1
ATOM 698 C CA . ALA A 1 90 ? 2.095 1.939 -2.802 1.00 89.31 90 ALA A CA 1
ATOM 699 C C . ALA A 1 90 ? 2.180 3.459 -2.604 1.00 89.31 90 ALA A C 1
ATOM 701 O O . ALA A 1 90 ? 2.326 3.921 -1.471 1.00 89.31 90 ALA A O 1
ATOM 702 N N . PHE A 1 91 ? 1.994 4.235 -3.673 1.00 89.25 91 PHE A N 1
ATOM 703 C CA . PHE A 1 91 ? 1.979 5.691 -3.612 1.00 89.25 91 PHE A CA 1
ATOM 704 C C . PHE A 1 91 ? 0.914 6.218 -2.655 1.00 89.25 91 PHE A C 1
ATOM 706 O O . PHE A 1 91 ? 1.214 7.002 -1.755 1.00 89.25 91 PHE A O 1
ATOM 713 N N . TRP A 1 92 ? -0.323 5.747 -2.812 1.00 91.75 92 TRP A N 1
ATOM 714 C CA . TRP A 1 92 ? -1.431 6.116 -1.944 1.00 91.75 92 TRP A CA 1
ATOM 715 C C . TRP A 1 92 ? -1.150 5.775 -0.476 1.00 91.75 92 TRP A C 1
ATOM 717 O O . TRP A 1 92 ? -1.377 6.615 0.396 1.00 91.75 92 TRP A O 1
ATOM 727 N N . CYS A 1 93 ? -0.607 4.586 -0.198 1.00 92.25 93 CYS A N 1
ATOM 728 C CA . CYS A 1 93 ? -0.198 4.178 1.145 1.00 92.25 93 CYS A CA 1
ATOM 729 C C . CYS A 1 93 ? 0.856 5.130 1.725 1.00 92.25 93 CYS A C 1
ATOM 731 O O . CYS A 1 93 ? 0.749 5.538 2.879 1.00 92.25 93 CYS A O 1
ATOM 733 N N . HIS A 1 94 ? 1.858 5.524 0.934 1.00 90.06 94 HIS A N 1
ATOM 734 C CA . HIS A 1 94 ? 2.887 6.465 1.375 1.00 90.06 94 HIS A CA 1
ATOM 735 C C . HIS A 1 94 ? 2.318 7.852 1.672 1.00 90.06 94 HIS A C 1
ATOM 737 O O . HIS A 1 94 ? 2.607 8.405 2.732 1.00 90.06 94 HIS A O 1
ATOM 743 N N . LEU A 1 95 ? 1.468 8.387 0.796 1.00 90.62 95 LEU A N 1
ATOM 744 C CA . LEU A 1 95 ? 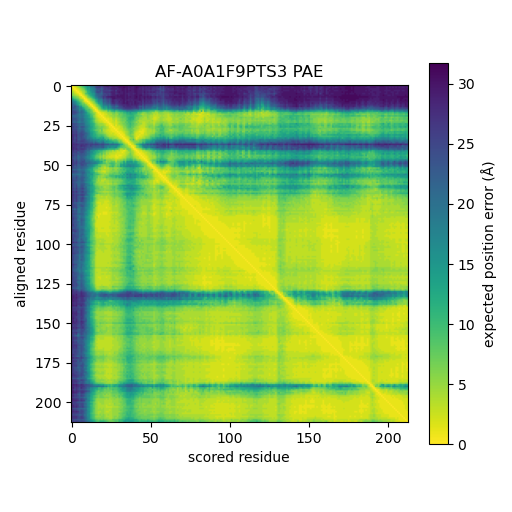0.800 9.665 1.037 1.00 90.62 95 LEU A CA 1
ATOM 745 C C . LEU A 1 95 ? -0.079 9.613 2.295 1.00 90.62 95 LEU A C 1
ATOM 747 O O . LEU A 1 9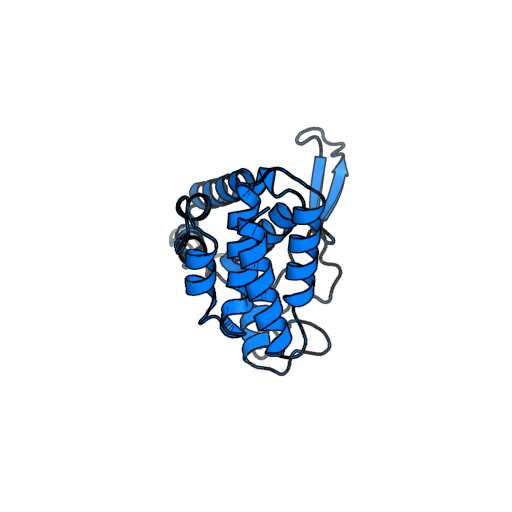5 ? 0.022 10.483 3.155 1.00 90.62 95 LEU A O 1
ATOM 751 N N . THR A 1 96 ? -0.884 8.559 2.438 1.00 92.44 96 THR A N 1
ATOM 752 C CA . THR A 1 96 ? -1.805 8.380 3.571 1.00 92.44 96 THR A CA 1
ATOM 753 C C . THR A 1 96 ? -1.060 8.137 4.881 1.00 92.44 96 THR A C 1
ATOM 755 O O . THR A 1 96 ? -1.509 8.584 5.925 1.00 92.44 96 THR A O 1
ATOM 758 N N . LYS A 1 97 ? 0.107 7.484 4.864 1.00 92.62 97 LYS A N 1
ATOM 759 C CA . LYS A 1 97 ? 0.965 7.370 6.053 1.00 92.62 97 LYS A CA 1
ATOM 760 C C . LYS A 1 97 ? 1.376 8.748 6.586 1.00 92.62 97 LYS A C 1
ATOM 762 O O . LYS A 1 97 ? 1.427 8.933 7.796 1.00 92.62 97 LYS A O 1
ATOM 767 N N . HIS A 1 98 ? 1.711 9.679 5.693 1.00 89.81 98 HIS A N 1
ATOM 768 C CA . HIS A 1 98 ? 2.178 11.018 6.062 1.00 89.81 98 HIS A CA 1
ATOM 769 C C . HIS A 1 98 ? 1.042 12.001 6.354 1.00 89.81 98 HIS A C 1
ATOM 771 O O . HIS A 1 98 ? 1.231 12.918 7.146 1.00 89.81 98 HIS A O 1
ATOM 777 N N . ARG A 1 99 ? -0.103 11.836 5.686 1.00 91.69 99 ARG A N 1
ATOM 778 C CA . ARG A 1 99 ? -1.304 12.672 5.817 1.00 91.69 99 ARG A CA 1
ATOM 779 C C . ARG A 1 99 ? -2.556 11.787 5.831 1.00 91.69 99 ARG A C 1
ATOM 781 O O . ARG A 1 99 ? -3.244 11.710 4.804 1.00 91.69 99 ARG A O 1
ATOM 788 N N . PRO A 1 100 ? -2.830 11.063 6.935 1.00 92.50 100 PRO A N 1
ATOM 789 C CA . PRO A 1 100 ? -3.979 10.163 7.029 1.00 92.50 100 PRO A CA 1
ATOM 790 C C . PRO A 1 100 ? -5.294 10.841 6.654 1.00 92.50 100 PRO A C 1
ATOM 792 O O . PRO A 1 100 ? -6.049 10.314 5.838 1.00 92.50 100 PRO A O 1
ATOM 795 N N . GLU A 1 101 ? -5.502 12.064 7.132 1.00 92.06 101 GLU A N 1
ATOM 796 C CA . GLU A 1 101 ? -6.688 12.888 6.917 1.00 92.06 101 GLU A CA 1
ATOM 797 C C . GLU A 1 101 ? -6.988 13.162 5.429 1.00 92.06 101 GLU A C 1
ATOM 799 O O . GLU A 1 101 ? -8.128 13.434 5.049 1.00 92.06 101 GLU A O 1
ATOM 804 N N . TRP A 1 102 ? -5.987 13.046 4.548 1.00 93.69 102 TRP A N 1
ATOM 805 C CA . TRP A 1 102 ? -6.137 13.219 3.098 1.00 93.69 102 TRP A CA 1
ATOM 806 C C . TRP A 1 102 ? -6.242 11.897 2.331 1.00 93.69 102 TRP A C 1
ATOM 808 O O . TRP A 1 102 ? -6.463 11.915 1.119 1.00 93.69 102 TRP A O 1
ATOM 818 N N . GLY A 1 103 ? -6.156 10.743 2.998 1.00 91.75 103 GLY A N 1
ATOM 819 C CA . GLY A 1 103 ? -6.161 9.421 2.363 1.00 91.75 103 GLY A CA 1
ATOM 820 C C . GLY A 1 103 ? -7.333 9.200 1.402 1.00 91.75 103 GLY A C 1
ATOM 821 O O . GLY A 1 103 ? -7.147 8.722 0.279 1.00 91.75 103 GLY A O 1
ATOM 822 N N . GLN A 1 104 ? -8.540 9.622 1.795 1.00 89.88 104 GLN A N 1
ATOM 823 C CA . GLN A 1 104 ? -9.735 9.543 0.944 1.00 89.88 104 GLN A CA 1
ATOM 824 C C . GLN A 1 104 ? -9.654 10.472 -0.275 1.00 89.88 104 GLN A C 1
ATOM 826 O O . GLN A 1 104 ? -10.116 10.118 -1.363 1.00 89.88 104 GLN A O 1
ATOM 831 N N . LEU A 1 105 ? -9.065 11.658 -0.113 1.00 91.69 105 LEU A N 1
ATOM 832 C CA . LEU A 1 105 ? -8.871 12.611 -1.203 1.00 91.69 105 LEU A CA 1
ATOM 833 C C . LEU A 1 105 ? -7.848 12.083 -2.215 1.00 91.69 105 LEU A C 1
ATOM 835 O O . LEU A 1 105 ? -8.120 12.108 -3.415 1.00 91.69 105 LEU A O 1
ATOM 839 N N . PHE A 1 106 ? -6.725 11.536 -1.744 1.00 92.12 106 PHE A N 1
ATOM 840 C CA . PHE A 1 106 ? -5.711 10.919 -2.602 1.00 92.12 106 PHE A CA 1
ATOM 841 C C . PHE A 1 106 ? -6.288 9.767 -3.423 1.00 92.12 106 PHE A C 1
ATOM 843 O O . PHE A 1 106 ? -6.087 9.712 -4.636 1.00 92.12 106 PHE A O 1
ATOM 850 N N . PHE A 1 107 ? -7.066 8.881 -2.795 1.00 90.88 107 PHE A N 1
ATOM 851 C CA . PHE A 1 107 ? -7.698 7.773 -3.508 1.00 90.88 107 PHE A CA 1
ATOM 852 C C . PHE A 1 107 ? -8.686 8.260 -4.577 1.00 90.88 107 PHE A C 1
ATOM 854 O O . PHE A 1 107 ? -8.663 7.783 -5.714 1.00 90.88 107 PHE A O 1
ATOM 861 N N . LYS A 1 108 ? -9.522 9.258 -4.254 1.00 91.00 108 LYS A N 1
ATOM 862 C CA . LYS A 1 108 ? -10.428 9.887 -5.229 1.00 91.00 108 LYS A CA 1
ATOM 863 C C . LYS A 1 108 ? -9.665 10.511 -6.398 1.00 91.00 108 LYS A C 1
ATOM 865 O O . LYS A 1 108 ? -10.107 10.371 -7.538 1.00 91.00 108 LYS A O 1
ATOM 870 N N . ALA A 1 109 ? -8.534 11.168 -6.135 1.00 91.56 109 ALA A N 1
ATOM 871 C CA . ALA A 1 109 ? -7.691 11.760 -7.170 1.00 91.56 109 ALA A CA 1
ATOM 872 C C . ALA A 1 109 ? -7.105 10.691 -8.107 1.00 91.56 109 ALA A C 1
ATOM 874 O O . ALA A 1 109 ? -7.242 10.820 -9.323 1.00 91.56 109 ALA A O 1
ATOM 875 N N . ILE A 1 110 ? -6.553 9.601 -7.558 1.00 91.81 110 ILE A N 1
ATOM 876 C CA . ILE A 1 110 ? -6.043 8.460 -8.339 1.00 91.81 110 ILE A CA 1
ATOM 877 C C . ILE A 1 110 ? -7.156 7.850 -9.196 1.00 91.81 110 ILE A C 1
ATOM 879 O O . ILE A 1 110 ? -6.992 7.677 -10.401 1.00 91.81 110 ILE A O 1
ATOM 883 N N . ASN A 1 111 ? -8.323 7.582 -8.610 1.00 91.06 111 ASN A N 1
ATOM 884 C CA . ASN A 1 111 ? -9.452 6.994 -9.329 1.00 91.06 111 ASN A CA 1
ATOM 885 C C . ASN A 1 111 ? -9.964 7.910 -10.459 1.00 91.06 111 ASN A C 1
ATOM 887 O O . ASN A 1 111 ? -10.284 7.440 -11.550 1.00 91.06 111 ASN A O 1
ATOM 891 N N . ARG A 1 112 ? -9.995 9.232 -10.232 1.00 92.12 112 ARG A N 1
ATOM 892 C CA . ARG A 1 112 ? -10.346 10.216 -11.269 1.00 92.12 112 ARG A CA 1
ATOM 893 C C . ARG A 1 112 ? -9.306 10.257 -12.387 1.00 92.12 112 ARG A C 1
ATOM 895 O O . ARG A 1 112 ? -9.693 10.305 -13.550 1.00 92.12 112 ARG A O 1
ATOM 902 N N . PHE A 1 113 ? -8.019 10.214 -12.050 1.00 92.12 113 PHE A N 1
ATOM 903 C CA . PHE A 1 113 ? -6.939 10.139 -13.032 1.00 92.12 113 PHE A CA 1
ATOM 904 C C . PHE A 1 113 ? -7.075 8.893 -13.915 1.00 92.12 113 PHE A C 1
ATOM 906 O O . PHE A 1 113 ? -7.097 9.022 -15.135 1.00 92.12 113 PHE A O 1
ATOM 913 N N . LEU A 1 114 ? -7.251 7.713 -13.311 1.00 92.50 114 LEU A N 1
ATOM 914 C CA . LEU A 1 114 ? -7.416 6.451 -14.039 1.00 92.50 114 LEU A CA 1
ATOM 915 C C . LEU A 1 114 ? -8.624 6.482 -14.975 1.00 92.50 114 LEU A C 1
ATOM 917 O O . LEU A 1 114 ? -8.507 6.091 -16.132 1.00 92.50 114 LEU A O 1
ATOM 921 N N . LYS A 1 115 ? -9.759 7.011 -14.500 1.00 90.88 115 LYS A N 1
ATOM 922 C CA . LYS A 1 115 ? -10.962 7.187 -15.320 1.00 90.88 115 LYS A CA 1
ATOM 923 C C . LYS A 1 115 ? -10.710 8.113 -16.515 1.00 90.88 115 LYS A C 1
ATOM 925 O O . LYS A 1 115 ? -11.087 7.780 -17.628 1.00 90.88 115 LYS A O 1
ATOM 930 N N . ASN A 1 116 ? -10.065 9.260 -16.296 1.00 92.06 116 ASN A N 1
ATOM 931 C CA . ASN A 1 116 ? -9.780 10.232 -17.358 1.00 92.06 116 ASN A CA 1
ATOM 932 C C . ASN A 1 116 ? -8.765 9.721 -18.395 1.00 92.06 116 ASN A C 1
ATOM 934 O O . ASN A 1 116 ? -8.675 10.283 -19.481 1.00 92.06 116 ASN A O 1
ATOM 938 N N . ARG A 1 117 ? -7.965 8.712 -18.038 1.00 90.56 117 ARG A N 1
ATOM 939 C CA . ARG A 1 117 ? -6.984 8.062 -18.916 1.00 90.56 117 ARG A CA 1
ATOM 940 C C . ARG A 1 117 ? -7.482 6.736 -19.495 1.00 90.56 117 ARG A C 1
ATOM 942 O O . ARG A 1 117 ? -6.688 6.043 -20.115 1.00 90.56 117 ARG A O 1
ATOM 949 N N . GLU A 1 118 ? -8.749 6.384 -19.265 1.00 91.19 118 GLU A N 1
ATOM 950 C CA . GLU A 1 118 ? -9.369 5.139 -19.748 1.00 91.19 118 GLU A CA 1
ATOM 951 C C . GLU A 1 118 ? -8.624 3.866 -19.285 1.00 91.19 118 GLU A C 1
ATOM 953 O O . GLU A 1 118 ? -8.612 2.833 -19.948 1.00 91.19 118 GLU A O 1
ATOM 958 N N . LEU A 1 119 ? -8.008 3.920 -18.097 1.00 90.12 119 LEU A N 1
ATOM 959 C CA . LEU A 1 119 ? -7.241 2.820 -17.500 1.00 90.12 119 LEU A CA 1
ATOM 960 C C . LEU A 1 119 ? -8.130 1.927 -16.617 1.00 90.12 119 LEU A C 1
ATOM 962 O O . LEU A 1 119 ? -7.864 1.731 -15.425 1.00 90.12 119 LEU A O 1
ATOM 966 N N . ASP A 1 120 ? -9.214 1.395 -17.185 1.00 89.38 120 ASP A N 1
ATOM 967 C CA . ASP A 1 120 ? -10.225 0.647 -16.423 1.00 89.38 120 ASP A CA 1
ATOM 968 C C . ASP A 1 120 ? -9.709 -0.690 -15.860 1.00 89.38 120 ASP A C 1
ATOM 970 O O . ASP A 1 120 ? -10.116 -1.085 -14.766 1.00 89.38 120 ASP A O 1
ATOM 974 N N . SER A 1 121 ? -8.764 -1.359 -16.534 1.00 90.25 121 SER A N 1
ATOM 975 C CA . SER A 1 121 ? -8.137 -2.594 -16.031 1.00 90.25 121 SER A CA 1
ATOM 976 C C . SER A 1 121 ? -7.374 -2.355 -14.726 1.00 90.25 121 SER A C 1
ATOM 978 O O . SER A 1 121 ? -7.576 -3.065 -13.742 1.00 90.25 121 SER A O 1
ATOM 980 N N . VAL A 1 122 ? -6.539 -1.314 -14.697 1.00 90.62 122 VAL A N 1
ATOM 981 C CA . VAL A 1 122 ? -5.758 -0.892 -13.524 1.00 90.62 122 VAL A CA 1
ATOM 982 C C . VAL A 1 122 ? -6.696 -0.462 -12.404 1.00 90.62 122 VAL A C 1
ATOM 984 O O . VAL A 1 122 ? -6.526 -0.849 -11.250 1.00 90.62 122 VAL A O 1
ATOM 987 N N . ARG A 1 123 ? -7.729 0.313 -12.743 1.00 89.75 123 ARG A N 1
ATOM 988 C CA . ARG A 1 123 ? -8.748 0.759 -11.792 1.00 89.75 123 ARG A CA 1
ATOM 989 C C . ARG A 1 123 ? -9.493 -0.414 -11.154 1.00 89.75 123 ARG A C 1
ATOM 991 O O . ARG A 1 123 ? -9.712 -0.385 -9.946 1.00 89.75 123 ARG A O 1
ATOM 998 N N . SER A 1 124 ? -9.856 -1.434 -11.932 1.00 88.75 124 SER A N 1
ATOM 999 C CA . SER A 1 124 ? -10.499 -2.652 -11.427 1.00 88.75 124 SER A CA 1
ATOM 1000 C C . SER A 1 124 ? -9.565 -3.466 -10.531 1.00 88.75 124 SER A C 1
ATOM 1002 O O . SER A 1 124 ? -10.006 -3.985 -9.509 1.00 88.75 124 SER A O 1
ATOM 1004 N N . GLU A 1 125 ? -8.281 -3.560 -10.878 1.00 89.31 125 GLU A N 1
ATOM 1005 C CA . GLU A 1 125 ? -7.283 -4.247 -10.055 1.00 89.31 125 GLU A CA 1
ATOM 1006 C C . GLU A 1 125 ? -7.108 -3.543 -8.702 1.00 89.31 125 GLU A C 1
ATOM 1008 O O . GLU A 1 125 ? -7.247 -4.177 -7.659 1.00 89.31 125 GLU A O 1
ATOM 1013 N N . ILE A 1 126 ? -6.923 -2.215 -8.698 1.00 89.19 126 ILE A N 1
ATOM 1014 C CA . ILE A 1 126 ? -6.874 -1.415 -7.462 1.00 89.19 126 ILE A CA 1
ATOM 1015 C C . ILE A 1 126 ? -8.163 -1.575 -6.660 1.00 89.19 126 ILE A C 1
ATOM 1017 O O . ILE A 1 126 ? -8.110 -1.723 -5.439 1.00 89.19 126 ILE A O 1
ATOM 1021 N N . ALA A 1 127 ? -9.319 -1.551 -7.329 1.00 85.00 127 ALA A N 1
ATOM 1022 C CA . ALA A 1 127 ? -10.593 -1.769 -6.669 1.00 85.00 127 ALA A CA 1
ATOM 1023 C C . ALA A 1 127 ? -10.607 -3.121 -5.956 1.00 85.00 127 ALA A C 1
ATOM 1025 O O . ALA A 1 127 ? -10.972 -3.120 -4.796 1.00 85.00 127 ALA A O 1
ATOM 1026 N N . GLY A 1 128 ? -10.122 -4.211 -6.559 1.00 83.94 128 GLY A N 1
ATOM 1027 C CA . GLY A 1 128 ? -10.029 -5.524 -5.906 1.00 83.94 128 GLY A CA 1
ATOM 1028 C C . GLY A 1 128 ? -9.209 -5.528 -4.609 1.00 83.94 128 GLY A C 1
ATOM 1029 O O . GLY A 1 128 ? -9.571 -6.199 -3.650 1.00 83.94 128 GLY A O 1
ATOM 1030 N N . TYR A 1 129 ? -8.143 -4.727 -4.531 1.00 80.56 129 TYR A N 1
ATOM 1031 C CA . TYR A 1 129 ? -7.353 -4.575 -3.300 1.00 80.56 129 TYR A CA 1
ATOM 1032 C C . TYR A 1 129 ? -8.020 -3.680 -2.246 1.00 80.56 129 TYR A C 1
ATOM 1034 O O . TYR A 1 129 ? -7.725 -3.793 -1.058 1.00 80.56 129 TYR A O 1
ATOM 1042 N N . MET A 1 130 ? -8.902 -2.774 -2.671 1.00 78.12 130 MET A N 1
ATOM 1043 C CA . MET A 1 130 ? -9.553 -1.776 -1.814 1.00 78.12 130 MET A CA 1
ATOM 1044 C C . MET A 1 130 ? -10.997 -2.158 -1.435 1.00 78.12 130 MET A C 1
ATOM 1046 O O . MET A 1 130 ? -11.543 -1.630 -0.459 1.00 78.12 130 MET A O 1
ATOM 1050 N N . SER A 1 131 ? -11.630 -3.042 -2.213 1.00 63.22 131 SER A N 1
ATOM 1051 C CA . SER A 1 131 ? -13.065 -3.358 -2.208 1.00 63.22 131 SER A CA 1
ATOM 1052 C C . SER A 1 131 ? -13.494 -4.213 -1.038 1.00 63.22 131 SER A C 1
ATOM 1054 O O . SER A 1 131 ? -14.648 -4.109 -0.627 1.00 63.22 131 SER A O 1
ATOM 1056 N N . ASP A 1 132 ? -12.579 -4.997 -0.471 1.00 52.88 132 ASP A N 1
ATOM 1057 C CA . ASP A 1 132 ? -12.883 -5.893 0.649 1.00 52.88 132 ASP A CA 1
ATOM 1058 C C . ASP A 1 132 ? -13.351 -5.125 1.897 1.00 52.88 132 ASP A C 1
ATOM 1060 O O . ASP A 1 132 ? -13.898 -5.706 2.832 1.00 52.88 132 ASP A O 1
ATOM 1064 N N . LEU A 1 133 ? -13.172 -3.799 1.912 1.00 54.97 133 LEU A N 1
ATOM 1065 C CA . LEU A 1 133 ? -13.292 -2.991 3.114 1.00 54.97 133 LEU A CA 1
ATOM 1066 C C . LEU A 1 133 ? -14.012 -1.646 2.915 1.00 54.97 133 LEU A C 1
ATOM 1068 O O . LEU A 1 133 ? -14.830 -1.279 3.761 1.00 54.97 133 LEU A O 1
ATOM 1072 N N . GLY A 1 134 ? -13.822 -0.950 1.786 1.00 58.44 134 GLY A N 1
ATOM 1073 C CA . GLY A 1 134 ? -14.639 0.202 1.358 1.00 58.44 134 GLY A CA 1
ATOM 1074 C C . GLY A 1 134 ? -15.013 1.239 2.449 1.00 58.44 134 GLY A C 1
ATOM 1075 O O . GLY A 1 134 ? -14.318 1.400 3.451 1.00 58.44 134 GLY A O 1
ATOM 1076 N N . PRO A 1 135 ? -16.153 1.950 2.318 1.00 58.25 135 PRO A N 1
ATOM 1077 C CA . PRO A 1 135 ? -16.683 2.837 3.367 1.00 58.25 135 PRO A CA 1
ATOM 1078 C C . PRO A 1 135 ? -17.079 2.108 4.663 1.00 58.25 135 PRO A C 1
ATOM 1080 O O . PRO A 1 135 ? -17.456 2.750 5.644 1.00 58.25 135 PRO A O 1
ATOM 1083 N N . ARG A 1 136 ? -17.058 0.767 4.661 1.00 62.75 136 ARG A N 1
ATOM 1084 C CA . ARG A 1 136 ? -17.440 -0.061 5.807 1.00 62.75 136 ARG A CA 1
ATOM 1085 C C . ARG A 1 136 ? -16.356 -0.071 6.879 1.00 62.75 136 ARG A C 1
ATOM 1087 O O . ARG A 1 136 ? -16.720 -0.242 8.035 1.00 62.75 136 ARG A O 1
ATOM 1094 N N . VAL A 1 137 ? -15.093 0.217 6.536 1.00 72.38 137 VAL A N 1
ATOM 1095 C CA . VAL A 1 137 ? -13.979 0.315 7.504 1.00 72.38 137 VAL A CA 1
ATOM 1096 C C . VAL A 1 137 ? -14.293 1.249 8.662 1.00 72.38 137 VAL A C 1
ATOM 1098 O O . VAL A 1 137 ? -14.044 0.891 9.805 1.00 72.38 137 VAL A O 1
ATOM 1101 N N . LYS A 1 138 ? -14.919 2.403 8.393 1.00 73.69 138 LYS A N 1
ATOM 1102 C CA . LYS A 1 138 ? -15.313 3.365 9.437 1.00 73.69 138 LYS A CA 1
ATOM 1103 C C . LYS A 1 138 ? -16.242 2.755 10.501 1.00 73.69 138 LYS A C 1
ATOM 1105 O O . LYS A 1 138 ? -16.353 3.289 11.597 1.00 73.69 138 LYS A O 1
ATOM 1110 N N . LYS A 1 139 ? -16.953 1.679 10.162 1.00 79.50 139 LYS A N 1
ATOM 1111 C CA . LYS A 1 139 ? -17.939 1.019 11.025 1.00 79.50 139 LYS A CA 1
ATOM 1112 C C . LYS A 1 139 ? -17.437 -0.301 11.609 1.00 79.50 139 LYS A C 1
ATOM 1114 O O . LYS A 1 139 ? -18.213 -0.954 12.301 1.00 79.50 139 LYS A O 1
ATOM 1119 N N . LEU A 1 140 ? -16.211 -0.723 11.294 1.00 83.75 140 LEU A N 1
ATOM 1120 C CA . LEU A 1 140 ? -15.689 -1.980 11.814 1.00 83.75 140 LEU A CA 1
ATOM 1121 C C . LEU A 1 140 ? -15.300 -1.815 13.281 1.00 83.75 140 LEU A C 1
ATOM 1123 O O . LEU A 1 140 ? -14.567 -0.892 13.626 1.00 83.75 140 LEU A O 1
ATOM 1127 N N . SER A 1 141 ? -15.771 -2.724 14.133 1.00 89.06 141 SER A N 1
ATOM 1128 C CA . SER A 1 141 ? -15.268 -2.851 15.501 1.00 89.06 141 SER A CA 1
ATOM 1129 C C . SER A 1 141 ? -13.888 -3.514 15.523 1.00 89.06 141 SER A C 1
ATOM 1131 O O . SER A 1 141 ? -13.516 -4.220 14.576 1.00 89.06 141 SER A O 1
ATOM 1133 N N . SER A 1 142 ? -13.157 -3.358 16.632 1.00 90.81 142 SER A N 1
ATOM 1134 C CA . SER A 1 142 ? -11.888 -4.058 16.870 1.00 90.81 142 SER A CA 1
ATOM 1135 C C . SER A 1 142 ? -12.016 -5.567 16.633 1.00 90.81 142 SER A C 1
ATOM 1137 O O . SER A 1 142 ? -11.178 -6.151 15.953 1.00 90.81 142 SER A O 1
ATOM 1139 N N . ASP A 1 143 ? -13.115 -6.190 17.076 1.00 91.81 143 ASP A N 1
ATOM 1140 C CA . ASP A 1 143 ? -13.382 -7.621 16.872 1.00 91.81 143 ASP A CA 1
ATOM 1141 C C . ASP A 1 143 ? -13.550 -8.005 15.398 1.00 91.81 143 ASP A C 1
ATOM 1143 O O . ASP A 1 143 ? -13.104 -9.073 14.969 1.00 91.81 143 ASP A O 1
ATOM 1147 N N . GLN A 1 144 ? -14.212 -7.158 14.605 1.00 90.50 144 GLN A N 1
ATOM 1148 C CA . GLN A 1 144 ? -14.389 -7.404 13.173 1.00 90.50 144 GLN A CA 1
ATOM 1149 C C . GLN A 1 144 ? -13.060 -7.288 12.431 1.00 90.50 144 GLN A C 1
ATOM 1151 O O . GLN A 1 144 ? -12.759 -8.130 11.585 1.00 90.50 144 GLN A O 1
ATOM 1156 N N . VAL A 1 145 ? -12.246 -6.289 12.780 1.00 90.81 145 VAL A N 1
ATOM 1157 C CA . VAL A 1 145 ? -10.897 -6.132 12.227 1.00 90.81 145 VAL A CA 1
ATOM 1158 C C . VAL A 1 145 ? -9.990 -7.280 12.662 1.00 90.81 145 VAL A C 1
ATOM 1160 O O . VAL A 1 145 ? -9.300 -7.852 11.824 1.00 90.81 145 VAL A O 1
ATOM 1163 N N . HIS A 1 146 ? -10.047 -7.698 13.927 1.00 92.50 146 HIS A N 1
ATOM 1164 C CA . HIS A 1 146 ? -9.299 -8.847 14.429 1.00 92.50 146 HIS A CA 1
ATOM 1165 C C . HIS A 1 146 ? -9.646 -10.127 13.655 1.00 92.50 146 HIS A C 1
ATOM 1167 O O . HIS A 1 146 ? -8.754 -10.829 13.180 1.00 92.50 146 HIS A O 1
ATOM 1173 N N . LYS A 1 147 ? -10.941 -10.411 13.458 1.00 91.44 147 LYS A N 1
ATOM 1174 C CA . LYS A 1 147 ? -11.397 -11.551 12.644 1.00 91.44 147 LYS A CA 1
ATOM 1175 C C . LYS A 1 147 ? -10.878 -11.471 11.213 1.00 91.44 147 LYS A C 1
ATOM 1177 O O . LYS A 1 147 ? -10.376 -12.469 10.705 1.00 91.44 147 LYS A O 1
ATOM 1182 N N . LEU A 1 148 ? -10.952 -10.295 10.595 1.00 89.25 148 LEU A N 1
ATOM 1183 C CA . LEU A 1 148 ? -10.489 -10.074 9.229 1.00 89.25 148 LEU A CA 1
ATOM 1184 C C . LEU A 1 148 ? -8.996 -10.381 9.062 1.00 89.25 148 LEU A C 1
ATOM 1186 O O . LEU A 1 148 ? -8.622 -11.074 8.120 1.00 89.25 148 LEU A O 1
ATOM 1190 N N . VAL A 1 149 ? -8.151 -9.888 9.972 1.00 92.06 149 VAL A N 1
ATOM 1191 C CA . VAL A 1 149 ? -6.691 -10.046 9.859 1.00 92.06 149 VAL A CA 1
ATOM 1192 C C . VAL A 1 149 ? -6.173 -11.359 10.445 1.00 92.06 149 VAL A C 1
ATOM 1194 O O . VAL A 1 149 ? -5.004 -11.691 10.260 1.00 92.06 149 VAL A O 1
ATOM 1197 N N . SER A 1 150 ? -7.011 -12.121 11.155 1.00 91.81 150 SER A N 1
ATOM 1198 C CA . SER A 1 150 ? -6.599 -13.347 11.852 1.00 91.81 150 SER A CA 1
ATOM 1199 C C . SER A 1 150 ? -5.922 -14.358 10.919 1.00 91.81 150 SER A C 1
ATOM 1201 O O . SER A 1 150 ? -4.841 -14.853 11.241 1.00 91.81 150 SER A O 1
ATOM 1203 N N . GLY A 1 151 ? -6.493 -14.573 9.730 1.00 90.31 151 GLY A N 1
ATOM 1204 C CA . GLY A 1 151 ? -5.977 -15.493 8.714 1.00 90.31 151 GLY A CA 1
ATOM 1205 C C . GLY A 1 151 ? -4.8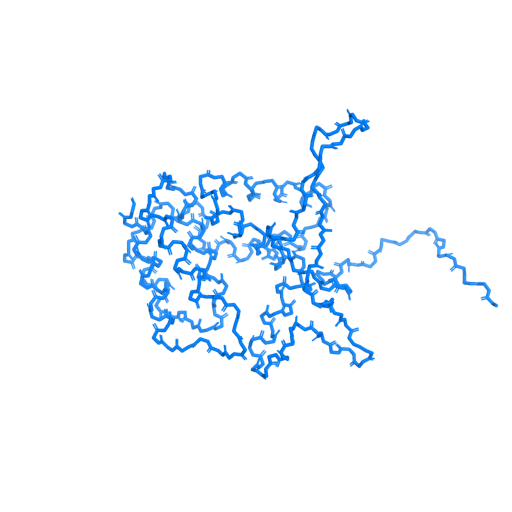60 -14.931 7.833 1.00 90.31 151 GLY A C 1
ATOM 1206 O O . GLY A 1 151 ? -4.351 -15.656 6.988 1.00 90.31 151 GLY A O 1
ATOM 1207 N N . TRP A 1 152 ? -4.477 -13.660 7.996 1.00 91.44 152 TRP A N 1
ATOM 1208 C CA . TRP A 1 152 ? -3.472 -13.047 7.127 1.00 91.44 152 TRP A CA 1
ATOM 1209 C C . TRP A 1 152 ? -2.073 -13.571 7.418 1.00 91.44 152 TRP A C 1
ATOM 1211 O O . TRP A 1 152 ? -1.674 -13.728 8.577 1.00 91.44 152 TRP A O 1
ATOM 1221 N N . THR A 1 153 ? -1.314 -13.801 6.357 1.00 89.75 153 THR A N 1
ATOM 1222 C CA . THR A 1 153 ? 0.058 -14.313 6.419 1.00 89.75 153 THR A CA 1
ATOM 1223 C C . THR A 1 153 ? 1.036 -13.301 5.825 1.00 89.75 153 THR A C 1
ATOM 1225 O O . THR A 1 153 ? 0.664 -12.172 5.495 1.00 89.75 153 THR A O 1
ATOM 1228 N N . PHE A 1 154 ? 2.299 -13.694 5.655 1.00 85.88 154 PHE A N 1
ATOM 1229 C CA . PHE A 1 154 ? 3.267 -12.895 4.907 1.00 85.88 154 PHE A CA 1
ATOM 1230 C C . PHE A 1 154 ? 2.787 -12.570 3.479 1.00 85.88 154 PHE A C 1
ATOM 1232 O O . PHE A 1 154 ? 3.073 -11.489 2.967 1.00 85.88 154 PHE A O 1
ATOM 1239 N N . GLU A 1 155 ? 2.012 -13.456 2.846 1.00 83.62 155 GLU A N 1
ATOM 1240 C CA . GLU A 1 155 ? 1.480 -13.226 1.494 1.00 83.62 155 GLU A CA 1
ATOM 1241 C C . GLU A 1 155 ? 0.523 -12.028 1.438 1.00 83.62 155 GLU A C 1
ATOM 1243 O O . GLU A 1 155 ? 0.411 -11.350 0.416 1.00 83.62 155 GLU A O 1
ATOM 1248 N N . ASP A 1 156 ? -0.101 -11.706 2.569 1.00 85.50 156 ASP A N 1
ATOM 1249 C CA . ASP A 1 156 ? -1.025 -10.593 2.710 1.00 85.50 156 ASP A CA 1
ATOM 1250 C C . ASP A 1 156 ? -0.333 -9.301 3.151 1.00 85.50 156 ASP A C 1
ATOM 1252 O O . ASP A 1 156 ? -1.026 -8.313 3.368 1.00 85.50 156 ASP A O 1
ATOM 1256 N N . VAL A 1 157 ? 1.003 -9.245 3.280 1.00 84.00 157 VAL A N 1
ATOM 1257 C CA . VAL A 1 157 ? 1.729 -8.105 3.890 1.00 84.00 157 VAL A CA 1
ATOM 1258 C C . VAL A 1 157 ? 1.337 -6.731 3.309 1.00 84.00 157 VAL A C 1
ATOM 1260 O O . VAL A 1 157 ? 1.285 -5.730 4.025 1.00 84.00 157 VAL A O 1
ATOM 1263 N N . PHE A 1 158 ? 0.968 -6.662 2.026 1.00 81.25 158 PHE A N 1
ATOM 1264 C CA . PHE A 1 158 ? 0.451 -5.431 1.413 1.00 81.25 158 PHE A CA 1
ATOM 1265 C C . PHE A 1 158 ? -0.937 -5.031 1.923 1.00 81.25 158 PHE A C 1
ATOM 1267 O O . PHE A 1 158 ? -1.196 -3.843 2.124 1.00 81.25 158 PHE A O 1
ATOM 1274 N N . ARG A 1 159 ? -1.812 -6.006 2.186 1.00 88.00 159 ARG A N 1
ATOM 1275 C CA . ARG A 1 159 ? -3.151 -5.791 2.748 1.00 88.00 159 ARG A CA 1
ATOM 1276 C C . ARG A 1 159 ? -3.090 -5.182 4.144 1.00 88.00 159 ARG A C 1
ATOM 1278 O O . ARG A 1 159 ? -3.942 -4.359 4.460 1.00 88.00 159 ARG A O 1
ATOM 1285 N N . PHE A 1 160 ? -2.045 -5.472 4.928 1.00 91.31 160 PHE A N 1
ATOM 1286 C CA . PHE A 1 160 ? -1.812 -4.811 6.221 1.00 91.31 160 PHE A CA 1
ATOM 1287 C C . PHE A 1 160 ? -1.723 -3.295 6.070 1.00 91.31 160 PHE A C 1
ATOM 1289 O O . PHE A 1 160 ? -2.431 -2.554 6.751 1.00 91.31 160 PHE A O 1
ATOM 1296 N N . ARG A 1 161 ? -0.878 -2.829 5.144 1.00 92.00 161 ARG A N 1
ATOM 1297 C CA . ARG A 1 161 ? -0.695 -1.395 4.883 1.00 92.00 161 ARG A CA 1
ATOM 1298 C C . ARG A 1 161 ? -1.953 -0.767 4.305 1.00 92.00 161 ARG A C 1
ATOM 1300 O O . ARG A 1 161 ? -2.322 0.323 4.728 1.00 92.00 161 ARG A O 1
ATOM 1307 N N . ILE A 1 162 ? -2.617 -1.463 3.383 1.00 92.06 162 ILE A N 1
ATOM 1308 C CA . ILE A 1 162 ? -3.851 -0.976 2.765 1.00 92.06 162 ILE A CA 1
ATOM 1309 C C . ILE A 1 162 ? -4.928 -0.758 3.826 1.00 92.06 162 ILE A C 1
ATOM 1311 O O . ILE A 1 162 ? -5.443 0.352 3.944 1.00 92.06 162 ILE A O 1
ATOM 1315 N N . LEU A 1 163 ? -5.223 -1.777 4.636 1.00 92.44 163 LEU A N 1
ATOM 1316 C CA . LEU A 1 163 ? -6.243 -1.694 5.679 1.00 92.44 163 LEU A CA 1
ATOM 1317 C C . LEU A 1 163 ? -5.897 -0.627 6.722 1.00 92.44 163 LEU A C 1
ATOM 1319 O O . LEU A 1 163 ? -6.761 0.163 7.091 1.00 92.44 163 LEU A O 1
ATOM 1323 N N . ALA A 1 164 ? -4.638 -0.538 7.150 1.00 94.25 164 ALA A N 1
ATOM 1324 C CA . ALA A 1 164 ? -4.210 0.502 8.080 1.00 94.25 164 ALA A CA 1
ATOM 1325 C C . ALA A 1 164 ? -4.402 1.913 7.520 1.00 94.25 164 ALA A C 1
ATOM 1327 O O . ALA A 1 164 ? -4.957 2.770 8.202 1.00 94.25 164 ALA A O 1
ATOM 1328 N N . CYS A 1 165 ? -4.011 2.154 6.266 1.00 94.06 165 CYS A N 1
ATOM 1329 C CA . CYS A 1 165 ? -4.259 3.426 5.595 1.00 94.06 165 CYS A CA 1
ATOM 1330 C C . CYS A 1 165 ? -5.760 3.703 5.428 1.00 94.06 165 CYS A C 1
ATOM 1332 O O . CYS A 1 165 ? -6.187 4.842 5.597 1.00 94.06 165 CYS A O 1
ATOM 1334 N N . GLN A 1 166 ? -6.580 2.683 5.153 1.00 92.19 166 GLN A N 1
ATOM 1335 C CA . GLN A 1 166 ? -8.033 2.842 5.094 1.00 92.19 166 GLN A CA 1
ATOM 1336 C C . GLN A 1 166 ? -8.608 3.244 6.458 1.00 92.19 166 GLN A C 1
ATOM 1338 O O . GLN A 1 166 ? -9.363 4.211 6.510 1.00 92.19 166 GLN A O 1
ATOM 1343 N N . ILE A 1 167 ? -8.225 2.576 7.552 1.00 92.81 167 ILE A N 1
ATOM 1344 C CA . ILE A 1 167 ? -8.649 2.927 8.920 1.00 92.81 167 ILE A CA 1
ATOM 1345 C C . ILE A 1 167 ? -8.205 4.351 9.262 1.00 92.81 167 ILE A C 1
ATOM 1347 O O . ILE A 1 167 ? -9.028 5.188 9.632 1.00 92.81 167 ILE A O 1
ATOM 1351 N N . ALA A 1 168 ? -6.914 4.637 9.089 1.00 93.81 168 ALA A N 1
ATOM 1352 C CA . ALA A 1 168 ? -6.316 5.921 9.430 1.00 93.81 168 ALA A CA 1
ATOM 1353 C C . ALA A 1 168 ? -6.932 7.080 8.630 1.00 93.81 168 ALA A C 1
ATOM 1355 O O . ALA A 1 168 ? -7.033 8.188 9.142 1.00 93.81 168 ALA A O 1
ATOM 1356 N N . SER A 1 169 ? -7.426 6.822 7.412 1.00 92.94 169 SER A N 1
ATOM 1357 C CA . SER A 1 169 ? -8.072 7.848 6.584 1.00 92.94 169 SER A CA 1
ATOM 1358 C C . SER A 1 169 ? -9.410 8.378 7.102 1.00 92.94 169 SER A C 1
ATOM 1360 O O . SER A 1 169 ? -9.948 9.333 6.542 1.00 92.94 169 SER A O 1
ATOM 1362 N N . PHE A 1 170 ? -9.960 7.759 8.148 1.00 90.56 170 PHE A N 1
ATOM 1363 C CA . PHE A 1 170 ? -11.180 8.202 8.822 1.00 90.56 170 PHE A CA 1
ATOM 1364 C C . PHE A 1 170 ? -10.922 8.749 10.229 1.00 90.56 170 PHE A C 1
ATOM 1366 O O . PHE A 1 170 ? -11.883 8.950 10.973 1.00 90.56 170 PHE A O 1
ATOM 1373 N N . LYS A 1 171 ? -9.655 8.955 10.599 1.00 89.75 171 LYS A N 1
ATOM 1374 C CA . LYS A 1 171 ? -9.242 9.403 11.929 1.00 89.75 171 LYS A CA 1
ATOM 1375 C C . LYS A 1 171 ? -8.641 10.794 11.866 1.00 89.75 171 LYS A C 1
ATOM 1377 O O . LYS A 1 171 ? -8.045 11.180 10.862 1.00 89.75 171 LYS A O 1
ATOM 1382 N N . GLU A 1 172 ? -8.800 11.522 12.963 1.00 91.25 172 GLU A N 1
ATOM 1383 C CA . GLU A 1 172 ? -8.116 12.794 13.150 1.00 91.25 172 GLU A CA 1
ATOM 1384 C C . GLU A 1 172 ? -6.618 12.544 13.394 1.00 91.25 172 GLU A C 1
ATOM 1386 O O . GLU A 1 172 ? -6.262 11.592 14.103 1.00 91.25 172 GLU A O 1
ATOM 1391 N N . PRO A 1 173 ? -5.723 13.372 12.828 1.00 93.75 173 PRO A N 1
ATOM 1392 C CA . PRO A 1 173 ? -4.292 13.258 13.074 1.00 93.75 173 PRO A CA 1
ATOM 1393 C C . PRO A 1 173 ? -3.973 13.358 14.567 1.00 93.75 173 PRO A C 1
ATOM 1395 O O . PRO A 1 173 ? -4.393 14.291 15.253 1.00 93.75 173 PRO A O 1
ATOM 1398 N N . SER A 1 174 ? -3.210 12.393 15.078 1.00 94.81 174 SER A N 1
ATOM 1399 C CA . SER A 1 174 ? -2.782 12.373 16.473 1.00 94.81 174 SER A CA 1
ATOM 1400 C C . SER A 1 174 ? -1.420 11.684 16.630 1.00 94.81 174 SER A C 1
ATOM 1402 O O . SER A 1 174 ? -1.100 10.770 15.861 1.00 94.81 174 SER A O 1
ATOM 1404 N N . PRO A 1 175 ? -0.611 12.050 17.645 1.00 95.00 175 PRO A N 1
ATOM 1405 C CA . PRO A 1 175 ? 0.679 11.400 17.877 1.00 95.00 175 PRO A CA 1
ATOM 1406 C C . PRO A 1 175 ? 0.602 9.868 18.059 1.00 95.00 175 PRO A C 1
ATOM 1408 O O . PRO A 1 175 ? 1.490 9.169 17.561 1.00 95.00 175 PRO A O 1
ATOM 1411 N N . PRO A 1 176 ? -0.424 9.297 18.733 1.00 96.12 176 PRO A N 1
ATOM 1412 C CA . PRO A 1 176 ? -0.611 7.847 18.780 1.00 96.12 176 PRO A CA 1
ATOM 1413 C C . PRO A 1 176 ? -0.836 7.220 17.398 1.00 96.12 176 PRO A C 1
ATOM 1415 O O . PRO A 1 176 ? -0.204 6.209 17.085 1.00 96.12 176 PRO A O 1
ATOM 1418 N N . LEU A 1 177 ? -1.673 7.841 16.557 1.00 95.25 177 LEU A N 1
ATOM 1419 C CA . LEU A 1 177 ? -1.960 7.365 15.201 1.00 95.25 177 LEU A CA 1
ATOM 1420 C C . LEU A 1 177 ? -0.692 7.361 14.340 1.00 95.25 177 LEU A C 1
ATOM 1422 O O . LEU A 1 177 ? -0.358 6.351 13.720 1.00 95.25 177 LEU A O 1
ATOM 1426 N N . GLU A 1 178 ? 0.053 8.465 14.348 1.00 93.62 178 GLU A N 1
ATOM 1427 C CA . GLU A 1 178 ? 1.302 8.606 13.593 1.00 93.62 178 GLU A CA 1
ATOM 1428 C C . GLU A 1 178 ? 2.353 7.571 14.012 1.00 93.62 178 GLU A C 1
ATOM 1430 O O . GLU A 1 178 ? 3.044 6.987 13.166 1.00 93.62 178 GLU A O 1
ATOM 1435 N N . ARG A 1 179 ? 2.454 7.298 15.319 1.00 95.31 179 ARG A N 1
ATOM 1436 C CA . ARG A 1 179 ? 3.363 6.285 15.866 1.00 95.31 179 ARG A CA 1
ATOM 1437 C C . ARG A 1 179 ? 2.958 4.879 15.433 1.00 95.31 179 ARG A C 1
ATOM 1439 O O . ARG A 1 179 ? 3.820 4.125 14.980 1.00 95.31 179 ARG A O 1
ATOM 1446 N N . ALA A 1 180 ? 1.674 4.537 15.540 1.00 95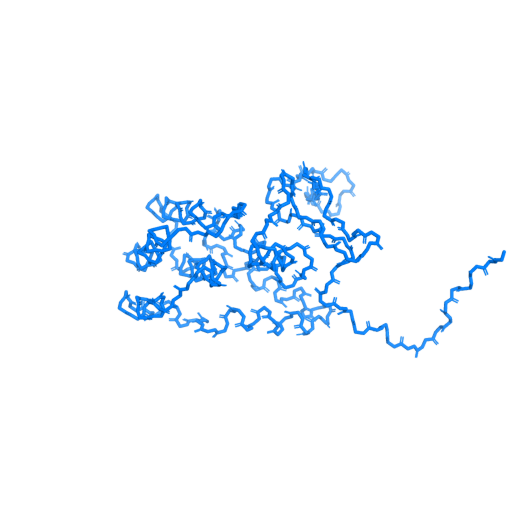.12 180 ALA A N 1
ATOM 1447 C CA . ALA A 1 180 ? 1.153 3.234 15.133 1.00 95.12 180 ALA A CA 1
ATOM 1448 C C . ALA A 1 180 ? 1.366 2.992 13.629 1.00 95.12 180 ALA A C 1
ATOM 1450 O O . ALA A 1 180 ? 1.904 1.954 13.237 1.00 95.12 180 ALA A O 1
ATOM 1451 N N . MET A 1 181 ? 1.054 3.988 12.793 1.00 95.38 181 MET A N 1
ATOM 1452 C CA . MET A 1 181 ? 1.291 3.945 11.347 1.00 95.38 181 MET A CA 1
ATOM 1453 C C . MET A 1 181 ? 2.780 3.809 11.012 1.00 95.38 181 MET A C 1
ATOM 1455 O O . MET A 1 181 ? 3.163 3.002 10.163 1.00 95.38 181 MET A O 1
ATOM 1459 N N . SER A 1 182 ? 3.648 4.561 11.688 1.00 93.69 182 SER A N 1
ATOM 1460 C CA . SER A 1 182 ? 5.096 4.485 11.468 1.00 93.69 182 SER A CA 1
ATOM 1461 C C . SER A 1 182 ? 5.665 3.118 11.834 1.00 93.69 182 SER A C 1
ATOM 1463 O O . SER A 1 182 ? 6.430 2.552 11.047 1.00 93.69 182 SER A O 1
ATOM 1465 N N . LEU A 1 183 ? 5.253 2.561 12.976 1.00 94.50 183 LEU A N 1
ATOM 1466 C CA . LEU A 1 183 ? 5.683 1.238 13.419 1.00 94.50 183 LEU A CA 1
ATOM 1467 C C . LEU A 1 183 ? 5.180 0.143 12.475 1.00 94.50 183 LEU A C 1
ATOM 1469 O O . LEU A 1 183 ? 5.965 -0.713 12.073 1.00 94.50 183 LEU A O 1
ATOM 1473 N N . LEU A 1 184 ? 3.915 0.204 12.051 1.00 94.81 184 LEU A N 1
ATOM 1474 C CA . LEU A 1 184 ? 3.360 -0.756 11.099 1.00 94.81 184 LEU A CA 1
ATOM 1475 C C . LEU A 1 184 ? 4.127 -0.741 9.772 1.00 94.81 184 LEU A C 1
ATOM 1477 O O . LEU A 1 184 ? 4.490 -1.798 9.258 1.00 94.81 184 LEU A O 1
ATOM 1481 N N . PHE A 1 185 ? 4.403 0.440 9.211 1.00 92.44 185 PHE A N 1
ATOM 1482 C CA . PHE A 1 185 ? 5.153 0.553 7.956 1.00 92.44 185 PHE A CA 1
ATOM 1483 C C . PHE A 1 185 ? 6.602 0.082 8.089 1.00 92.44 185 PHE A C 1
ATOM 1485 O O . PHE A 1 185 ? 7.141 -0.441 7.113 1.00 92.44 185 PHE A O 1
ATOM 1492 N N . SER A 1 186 ? 7.214 0.271 9.261 1.00 90.75 186 SER A N 1
ATOM 1493 C CA . SER A 1 186 ? 8.552 -0.242 9.568 1.00 90.75 186 SER A CA 1
ATOM 1494 C C . SER A 1 186 ? 8.558 -1.772 9.614 1.00 90.75 186 SER A C 1
ATOM 1496 O O . SER A 1 186 ? 9.327 -2.404 8.896 1.00 90.75 186 SER A O 1
ATOM 1498 N N . LEU A 1 187 ? 7.628 -2.372 10.365 1.00 89.69 187 LEU A N 1
ATOM 1499 C CA . LEU A 1 187 ? 7.495 -3.829 10.483 1.00 89.69 187 LEU A CA 1
ATOM 1500 C C . LEU A 1 187 ? 7.232 -4.491 9.132 1.00 89.69 187 LEU A C 1
ATOM 1502 O O . LEU A 1 187 ? 7.855 -5.486 8.793 1.00 89.69 187 LEU A O 1
ATOM 1506 N N . THR A 1 188 ? 6.335 -3.903 8.344 1.00 87.56 188 THR A N 1
ATOM 1507 C CA . THR A 1 188 ? 5.937 -4.408 7.022 1.00 87.56 188 THR A CA 1
ATOM 1508 C C . THR A 1 188 ? 6.836 -3.902 5.892 1.00 87.56 188 THR A C 1
ATOM 1510 O O . THR A 1 188 ? 6.435 -3.935 4.726 1.00 87.56 188 THR A O 1
ATOM 1513 N N . HIS A 1 189 ? 8.013 -3.343 6.205 1.00 83.31 189 HIS A N 1
ATOM 1514 C CA . HIS A 1 189 ? 8.972 -2.937 5.181 1.00 83.31 189 HIS A CA 1
ATOM 1515 C C . HIS A 1 189 ? 9.428 -4.135 4.351 1.00 83.31 189 HIS A C 1
ATOM 1517 O O . HIS A 1 189 ? 9.411 -5.270 4.814 1.00 83.31 189 HIS A O 1
ATOM 1523 N N . PHE A 1 190 ? 9.774 -3.873 3.091 1.00 67.94 190 PHE A N 1
ATOM 1524 C CA . PHE A 1 190 ? 10.277 -4.912 2.206 1.00 67.94 190 PHE A CA 1
ATOM 1525 C C . PHE A 1 190 ? 11.620 -5.390 2.752 1.00 67.94 190 PHE A C 1
ATOM 1527 O O . PHE A 1 190 ? 12.498 -4.574 3.013 1.00 67.94 190 PHE A O 1
ATOM 1534 N N . GLN A 1 191 ? 11.729 -6.688 2.999 1.00 68.00 191 GLN A N 1
ATOM 1535 C CA . GLN A 1 191 ? 12.907 -7.319 3.576 1.00 68.00 191 GLN A CA 1
ATOM 1536 C C . GLN A 1 191 ? 13.458 -8.330 2.575 1.00 68.00 191 GLN A C 1
ATOM 1538 O O . GLN A 1 191 ? 12.712 -8.868 1.762 1.00 68.00 191 GLN A O 1
ATOM 1543 N N . GLU A 1 192 ? 14.753 -8.632 2.660 1.00 67.69 192 GLU A N 1
ATOM 1544 C CA . GLU A 1 192 ? 15.385 -9.697 1.865 1.00 67.69 192 GLU A CA 1
ATOM 1545 C C . GLU A 1 192 ? 14.744 -11.077 2.116 1.00 67.69 192 GLU A C 1
ATOM 1547 O O . GLU A 1 192 ? 14.811 -11.974 1.269 1.00 67.69 192 GLU A O 1
ATOM 1552 N N . ARG A 1 193 ? 14.112 -11.240 3.286 1.00 76.81 193 ARG A N 1
ATOM 1553 C CA . ARG A 1 193 ? 13.477 -12.465 3.782 1.00 76.81 193 ARG A CA 1
ATOM 1554 C C . ARG A 1 193 ? 11.989 -12.227 4.084 1.00 76.81 193 ARG A C 1
ATOM 1556 O O . ARG A 1 193 ? 11.582 -11.078 4.250 1.00 76.81 193 ARG A O 1
ATOM 1563 N N . PRO A 1 194 ? 11.163 -13.288 4.137 1.00 80.31 194 PRO A N 1
ATOM 1564 C CA . PRO A 1 194 ? 9.794 -13.188 4.641 1.00 80.31 194 PRO 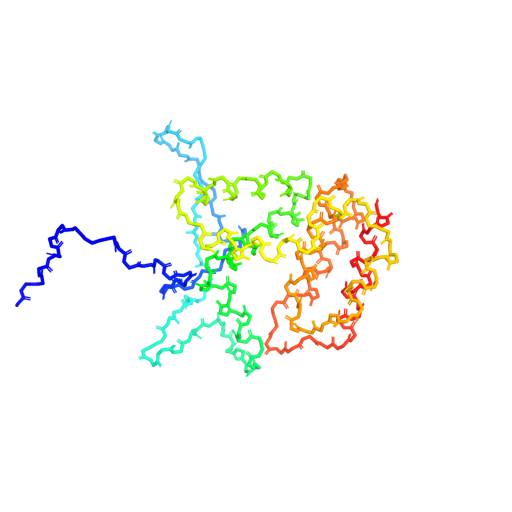A CA 1
ATOM 1565 C C . PRO A 1 194 ? 9.753 -12.597 6.056 1.00 80.31 194 PRO A C 1
ATOM 1567 O O . PRO A 1 194 ? 10.696 -12.783 6.821 1.00 80.31 194 PRO A O 1
ATOM 1570 N N . LEU A 1 195 ? 8.657 -11.917 6.414 1.00 83.44 195 LEU A N 1
ATOM 1571 C CA . LEU A 1 195 ? 8.455 -11.494 7.802 1.00 83.44 195 LEU A CA 1
ATOM 1572 C C . LEU A 1 195 ? 8.304 -12.721 8.708 1.00 83.44 195 LEU A C 1
ATOM 1574 O O . LEU A 1 195 ? 7.515 -13.617 8.408 1.00 83.44 195 LEU A O 1
ATOM 1578 N N . GLU A 1 196 ? 8.982 -12.681 9.850 1.00 88.50 196 GLU A N 1
ATOM 1579 C CA . GLU A 1 196 ? 8.801 -13.638 10.943 1.00 88.50 196 GLU A CA 1
ATOM 1580 C C . GLU A 1 196 ? 7.376 -13.572 11.521 1.00 88.50 196 GLU A C 1
ATOM 1582 O O . GLU A 1 196 ? 6.723 -12.519 11.510 1.00 88.50 196 GLU A O 1
ATOM 1587 N N . GLU A 1 197 ? 6.899 -14.688 12.078 1.00 90.38 197 GLU A N 1
ATOM 1588 C CA . GLU A 1 197 ? 5.534 -14.807 12.613 1.00 90.38 197 GLU A CA 1
ATOM 1589 C C . GLU A 1 197 ? 5.232 -13.772 13.705 1.00 90.38 197 GLU A C 1
ATOM 1591 O O . GLU A 1 197 ? 4.151 -13.178 13.709 1.00 90.38 197 GLU A O 1
ATOM 1596 N N . ASP A 1 198 ? 6.206 -13.465 14.565 1.00 92.50 198 ASP A N 1
ATOM 1597 C CA . ASP A 1 198 ? 6.074 -12.441 15.607 1.00 92.50 198 ASP A CA 1
ATOM 1598 C C . ASP A 1 198 ? 5.853 -11.039 15.022 1.00 92.50 198 ASP A C 1
ATOM 1600 O O . ASP A 1 198 ? 5.050 -10.251 15.534 1.00 92.50 198 ASP A O 1
ATOM 1604 N N . ALA A 1 199 ? 6.525 -10.717 13.912 1.00 92.00 199 ALA A N 1
ATOM 1605 C CA . ALA A 1 199 ? 6.351 -9.441 13.226 1.00 92.00 199 ALA A CA 1
ATOM 1606 C C . ALA A 1 199 ? 4.966 -9.354 12.567 1.00 92.00 199 ALA A C 1
ATOM 1608 O O . ALA A 1 199 ? 4.317 -8.305 12.628 1.00 92.00 199 ALA A O 1
ATOM 1609 N N . ILE A 1 200 ? 4.481 -10.464 12.001 1.00 93.12 200 ILE A N 1
ATOM 1610 C CA . ILE A 1 200 ? 3.120 -10.576 11.461 1.00 93.12 200 ILE A CA 1
ATOM 1611 C C . ILE A 1 200 ? 2.093 -10.396 12.584 1.00 93.12 200 ILE A C 1
ATOM 1613 O O . ILE A 1 200 ? 1.182 -9.577 12.455 1.00 93.12 200 ILE A O 1
ATOM 1617 N N . ALA A 1 201 ? 2.248 -11.100 13.706 1.00 94.69 201 ALA A N 1
ATOM 1618 C CA . ALA A 1 201 ? 1.369 -10.982 14.866 1.00 94.69 201 ALA A CA 1
ATOM 1619 C C . ALA A 1 201 ? 1.347 -9.545 15.409 1.00 94.69 201 ALA A C 1
ATOM 1621 O O . ALA A 1 201 ? 0.279 -8.988 15.684 1.00 94.69 201 ALA A O 1
ATOM 1622 N N . ARG A 1 202 ? 2.514 -8.892 15.479 1.00 95.44 202 ARG A N 1
ATOM 1623 C CA . ARG A 1 202 ? 2.614 -7.486 15.880 1.00 95.44 202 ARG A CA 1
ATOM 1624 C C . ARG A 1 202 ? 1.917 -6.553 14.892 1.00 95.44 202 ARG A C 1
ATOM 1626 O O . ARG A 1 202 ? 1.226 -5.635 15.330 1.00 95.44 202 ARG A O 1
ATOM 1633 N N . ALA A 1 203 ? 2.058 -6.783 13.587 1.00 95.12 203 ALA A N 1
ATOM 1634 C CA . ALA A 1 203 ? 1.369 -6.004 12.562 1.00 95.12 203 ALA A CA 1
ATOM 1635 C C . ALA A 1 203 ? -0.159 -6.152 12.667 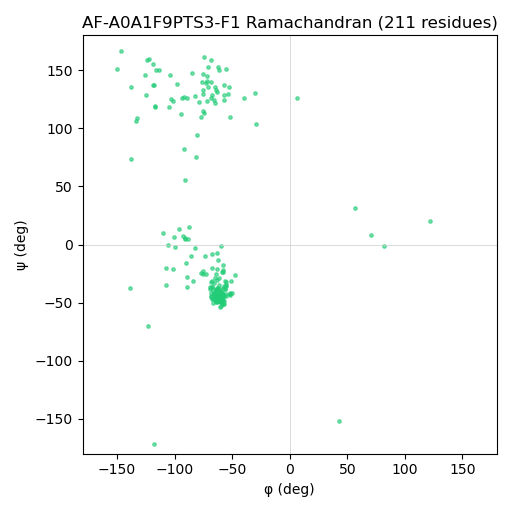1.00 95.12 203 ALA A C 1
ATOM 1637 O O . ALA A 1 203 ? -0.865 -5.145 12.620 1.00 95.12 203 ALA A O 1
ATOM 1638 N N . LYS A 1 204 ? -0.671 -7.373 12.894 1.00 95.38 204 LYS A N 1
ATOM 1639 C CA . LYS A 1 204 ? -2.104 -7.621 13.156 1.00 95.38 204 LYS A CA 1
ATOM 1640 C C . LYS A 1 204 ? -2.590 -6.817 14.359 1.00 95.38 204 LYS A C 1
ATOM 1642 O O . LYS A 1 204 ? -3.596 -6.120 14.258 1.00 95.38 204 LYS A O 1
ATOM 1647 N N . LYS A 1 205 ? -1.848 -6.864 15.471 1.00 95.56 205 LYS A N 1
ATOM 1648 C CA . LYS A 1 205 ? -2.192 -6.129 16.694 1.00 95.56 205 LYS A CA 1
ATOM 1649 C C . LYS A 1 205 ? -2.263 -4.621 16.454 1.00 95.56 205 LYS A C 1
ATOM 1651 O O . LYS A 1 205 ? -3.241 -3.998 16.842 1.00 95.56 205 LYS A O 1
ATOM 1656 N N . LEU A 1 206 ? -1.273 -4.053 15.762 1.00 96.00 206 LEU A N 1
ATOM 1657 C CA . LEU A 1 206 ? -1.255 -2.623 15.443 1.00 96.00 206 LEU A CA 1
ATOM 1658 C C . LEU A 1 206 ? -2.457 -2.202 14.597 1.00 96.00 206 LEU A C 1
ATOM 1660 O O . LEU A 1 206 ? -3.011 -1.137 14.827 1.00 96.00 206 LEU A O 1
ATOM 1664 N N . ILE A 1 207 ? -2.887 -3.029 13.642 1.00 94.94 207 ILE A N 1
ATOM 1665 C CA . ILE A 1 207 ? -4.080 -2.735 12.837 1.00 94.94 207 ILE A CA 1
ATOM 1666 C C . ILE A 1 207 ? -5.344 -2.692 13.698 1.00 94.94 207 ILE A C 1
ATOM 1668 O O . ILE A 1 207 ? -6.196 -1.838 13.470 1.00 94.94 207 ILE A O 1
ATOM 1672 N N . VAL A 1 208 ? -5.468 -3.586 14.679 1.00 94.19 208 VAL A N 1
ATOM 1673 C CA . VAL A 1 208 ? -6.595 -3.568 15.620 1.00 94.19 208 VAL A CA 1
ATOM 1674 C C . VAL A 1 208 ? -6.528 -2.324 16.510 1.00 94.19 208 VAL A C 1
ATOM 1676 O O . VAL A 1 208 ? -7.515 -1.603 16.596 1.00 94.19 208 VAL A O 1
ATOM 1679 N N . GLU A 1 209 ? -5.356 -2.008 17.074 1.00 94.06 209 GLU A N 1
ATOM 1680 C CA . GLU A 1 209 ? -5.134 -0.792 17.878 1.00 94.06 209 GLU A CA 1
ATOM 1681 C C . GLU A 1 209 ? -5.501 0.479 17.096 1.00 94.06 209 GLU A C 1
ATOM 1683 O O . GLU A 1 209 ? -6.103 1.393 17.654 1.00 94.06 209 GLU A O 1
ATOM 1688 N N . LEU A 1 210 ? -5.213 0.533 15.786 1.00 93.69 210 LEU A N 1
ATOM 1689 C CA . LEU A 1 210 ? -5.591 1.675 14.951 1.00 93.69 210 LEU A CA 1
ATOM 1690 C C . LEU A 1 210 ? -7.090 1.960 15.014 1.00 93.69 210 LEU A C 1
ATOM 1692 O O . LEU A 1 210 ? -7.444 3.127 14.955 1.00 93.69 210 LEU A O 1
ATOM 1696 N N . VAL A 1 211 ? -7.963 0.953 15.138 1.00 91.50 211 VAL A N 1
ATOM 1697 C CA . VAL A 1 211 ? -9.428 1.129 15.217 1.00 91.50 211 VAL A CA 1
ATOM 1698 C C . VAL A 1 211 ? -9.847 1.875 16.484 1.00 91.50 211 VAL A C 1
ATOM 1700 O O . VAL A 1 211 ? -10.826 2.618 16.445 1.00 91.50 211 VAL A O 1
ATOM 1703 N N . GLU A 1 212 ? -9.074 1.756 17.558 1.00 89.31 212 GLU A N 1
ATOM 1704 C CA . GLU A 1 212 ? -9.398 2.260 18.899 1.00 89.31 212 GLU A CA 1
ATOM 1705 C C . GLU A 1 212 ? -8.910 3.694 19.149 1.00 89.31 212 GLU A C 1
ATOM 1707 O O . GLU A 1 212 ? -9.374 4.335 20.089 1.00 89.31 212 GLU A O 1
ATOM 1712 N N . LEU A 1 213 ? -7.999 4.194 18.303 1.00 90.19 213 LEU A N 1
ATOM 1713 C CA . LEU A 1 213 ? -7.430 5.551 18.374 1.00 90.19 213 LEU A CA 1
ATOM 1714 C C . LEU A 1 213 ? -8.371 6.666 17.899 1.00 90.19 213 LEU A C 1
ATOM 1716 O O . LEU A 1 213 ? -8.293 7.770 18.468 1.00 90.19 213 LEU A O 1
#

Foldseek 3Di:
DDDDDDDDDDPPDLPPLFDQWWDPQAPVQWDKDQPPVPDDRIDTDGHGPFPTFHLDPVRQTRAHVVGQPDPLLRVLSRLCTTGNLNVLLVNLLNVCLVPLQCSVVSVVVVLVVCVVVVVVVSNVVNCVLQVVCPPNLLVDALVNLLVVLVPDALSCLSSLSNLLSVLSNVDDDDPLSSVLSVLLCVLSPRDSDGRDPVSSVSSSVSSSVSNVD

Solvent-accessible surface area (backbone atoms only — not comparable to full-atom values): 12470 Å² total; per-residue (Å²): 135,83,83,76,79,87,78,88,87,70,82,75,69,79,77,58,60,54,50,81,56,33,47,72,68,46,76,92,24,49,50,76,44,72,41,88,85,72,85,48,80,63,40,77,44,80,47,74,91,59,80,80,21,39,57,42,99,86,72,48,74,49,72,55,90,78,66,50,76,39,67,66,50,41,54,51,48,46,36,41,27,23,23,54,39,37,31,52,50,49,33,48,43,56,50,14,66,78,40,25,68,45,27,60,57,52,51,51,49,53,53,50,51,31,61,78,66,70,35,59,68,45,49,50,53,41,39,65,77,48,59,89,44,57,87,53,46,84,73,51,49,52,68,55,47,44,60,67,47,65,82,58,52,70,91,39,49,67,54,55,51,49,52,42,35,56,50,40,28,77,40,80,90,42,75,69,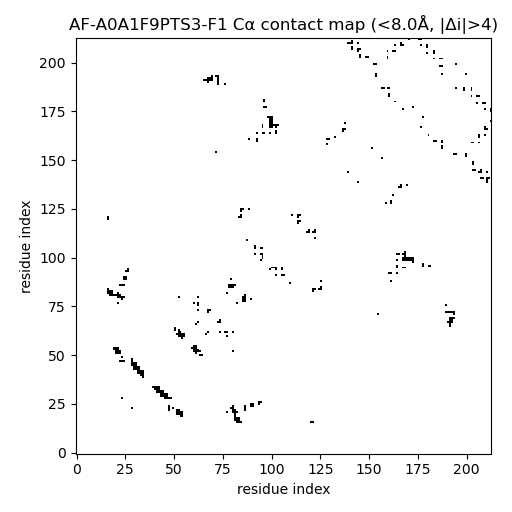56,54,48,49,51,51,50,42,54,59,69,63,44,92,50,66,55,80,72,53,68,68,54,50,52,50,44,48,50,47,51,29,53,59,67,76,111

pLDDT: mean 81.28, std 15.6, range [25.88, 96.12]

Mean predicted aligned error: 8.58 Å

Radius of gyration: 19.17 Å; Cα contacts (8 Å, |Δi|>4): 248; chains: 1; bounding box: 39×46×62 Å